Protein AF-A0AAV9JV46-F1 (afdb_monomer_lite)

Foldseek 3Di:
DDDDDDPPDPDPDPPPDPVLDPPPPCPVPDDPVRVLVVLLVSQQEEDALLPDDQDCVCVVCVVCSVVSRVSNQQRYAYEWEFEEQADPVVLGGDAPPVCPRGLFTPDDPVSVVVCVVVVLQVDFHANNWYKYQYHHPVDGFKIKIWHWADDPPLPATQIDIDIGGPNVDDSPVLRVLVVVLRVVVRVDPLVVRDSGHGVVSVRVSSNSSYDHDDPVRDVVVDPPPPPPDPPPPPPPD

Structure (mmCIF, N/CA/C/O backbone):
data_AF-A0AAV9JV46-F1
#
_entry.id   AF-A0AAV9JV46-F1
#
loop_
_atom_site.group_PDB
_atom_site.id
_atom_site.type_symbol
_atom_site.label_atom_id
_atom_site.label_alt_id
_atom_site.label_comp_id
_atom_site.label_asym_id
_atom_site.label_entity_id
_atom_site.label_seq_id
_atom_site.pdbx_PDB_ins_code
_atom_site.Cartn_x
_atom_site.Cartn_y
_atom_site.Cartn_z
_atom_site.occupancy
_atom_site.B_iso_or_equiv
_atom_site.auth_seq_id
_atom_site.auth_comp_id
_atom_site.auth_asym_id
_atom_site.auth_atom_id
_atom_site.pdbx_PDB_model_num
ATOM 1 N N . MET A 1 1 ? 12.845 -48.549 11.035 1.00 43.12 1 MET A N 1
ATOM 2 C CA . MET A 1 1 ? 13.113 -48.039 9.675 1.00 43.12 1 MET A CA 1
ATOM 3 C C . MET A 1 1 ? 11.987 -47.085 9.312 1.00 43.12 1 MET A C 1
ATOM 5 O O . MET A 1 1 ? 10.850 -47.540 9.303 1.00 43.12 1 MET A O 1
ATOM 9 N N . PRO A 1 2 ? 12.252 -45.781 9.140 1.00 39.09 2 PRO A N 1
ATOM 10 C CA . PRO A 1 2 ? 11.235 -44.830 8.695 1.00 39.09 2 PRO A CA 1
ATOM 11 C C . PRO A 1 2 ? 10.931 -45.021 7.195 1.00 39.09 2 PRO A C 1
ATOM 13 O O . PRO A 1 2 ? 11.819 -45.463 6.460 1.00 39.09 2 PRO A O 1
ATOM 16 N N . PRO A 1 3 ? 9.701 -44.730 6.733 1.00 45.47 3 PRO A N 1
ATOM 17 C CA . PRO A 1 3 ? 9.328 -44.907 5.337 1.00 45.47 3 PRO A CA 1
ATOM 18 C C . PRO A 1 3 ? 9.961 -43.821 4.457 1.00 45.47 3 PRO A C 1
ATOM 20 O O . PRO A 1 3 ? 10.020 -42.649 4.832 1.00 45.47 3 PRO A O 1
ATOM 23 N N . LEU A 1 4 ? 10.427 -44.234 3.276 1.00 40.25 4 LEU A N 1
ATOM 24 C CA . LEU A 1 4 ? 10.844 -43.352 2.190 1.00 40.25 4 LEU A CA 1
ATOM 25 C C . LEU A 1 4 ? 9.637 -42.533 1.716 1.00 40.25 4 LEU A C 1
ATOM 27 O O . LEU A 1 4 ? 8.668 -43.093 1.209 1.00 40.25 4 LEU A O 1
ATOM 31 N N . ILE A 1 5 ? 9.706 -41.214 1.892 1.00 48.38 5 ILE A N 1
ATOM 32 C CA . ILE A 1 5 ? 8.771 -40.270 1.279 1.00 48.38 5 ILE A CA 1
ATOM 33 C C . ILE A 1 5 ? 9.219 -40.074 -0.167 1.00 48.38 5 ILE A C 1
ATOM 35 O O . ILE A 1 5 ? 10.289 -39.523 -0.431 1.00 48.38 5 ILE A O 1
ATOM 39 N N . ASP A 1 6 ? 8.388 -40.560 -1.079 1.00 43.88 6 ASP A N 1
ATOM 40 C CA . ASP A 1 6 ? 8.513 -40.383 -2.517 1.00 43.88 6 ASP A CA 1
ATOM 41 C C . ASP A 1 6 ? 8.316 -38.896 -2.869 1.00 43.88 6 ASP A C 1
ATOM 43 O O . ASP A 1 6 ? 7.240 -38.330 -2.674 1.00 43.88 6 ASP A O 1
ATOM 47 N N . ARG A 1 7 ? 9.391 -38.228 -3.308 1.00 49.66 7 ARG A N 1
ATOM 48 C CA . ARG A 1 7 ? 9.402 -36.819 -3.748 1.00 49.66 7 ARG A CA 1
ATOM 49 C C . ARG A 1 7 ? 9.288 -36.737 -5.271 1.00 49.66 7 ARG A C 1
ATOM 51 O O . ARG A 1 7 ? 10.150 -36.156 -5.927 1.00 49.66 7 ARG A O 1
ATOM 58 N N . SER A 1 8 ? 8.257 -37.343 -5.845 1.00 47.62 8 SER A N 1
ATOM 59 C CA . SER A 1 8 ? 8.074 -37.378 -7.298 1.00 47.62 8 SER A CA 1
ATOM 60 C C . SER A 1 8 ? 6.727 -36.800 -7.727 1.00 47.62 8 SER A C 1
ATOM 62 O O . SER A 1 8 ? 5.848 -37.523 -8.171 1.00 47.62 8 SER A O 1
ATOM 64 N N . SER A 1 9 ? 6.589 -35.472 -7.625 1.00 43.97 9 SER A N 1
ATOM 65 C CA . SER A 1 9 ? 5.715 -34.661 -8.497 1.00 43.97 9 SER A CA 1
ATOM 66 C C . SER A 1 9 ? 5.725 -33.190 -8.058 1.00 43.97 9 SER A C 1
ATOM 68 O O . SER A 1 9 ? 4.750 -32.694 -7.496 1.00 43.97 9 SER A O 1
ATOM 70 N N . GLU A 1 10 ? 6.824 -32.470 -8.298 1.00 43.34 10 GLU A N 1
ATOM 71 C CA . GLU A 1 10 ? 6.701 -31.026 -8.528 1.00 43.34 10 GLU A CA 1
ATOM 72 C C . GLU A 1 10 ? 6.131 -30.873 -9.939 1.00 43.34 10 GLU A C 1
ATOM 74 O O . GLU A 1 10 ? 6.846 -31.017 -10.932 1.00 43.34 10 GLU A O 1
ATOM 79 N N . GLU A 1 11 ? 4.814 -30.681 -10.038 1.00 42.44 11 GLU A N 1
ATOM 80 C CA . GLU A 1 11 ? 4.208 -30.259 -11.297 1.00 42.44 11 GLU A CA 1
ATOM 81 C C . GLU A 1 11 ? 4.871 -28.944 -11.733 1.00 42.44 11 GLU A C 1
ATOM 83 O O . GLU A 1 11 ? 4.962 -28.007 -10.930 1.00 42.44 11 GLU A O 1
ATOM 88 N N . PRO A 1 12 ? 5.357 -28.844 -12.982 1.00 41.41 12 PRO A N 1
ATOM 89 C CA . PRO A 1 12 ? 5.898 -27.597 -13.483 1.00 41.41 12 PRO A CA 1
ATOM 90 C C . PRO A 1 12 ? 4.802 -26.536 -13.422 1.00 41.41 12 PRO A C 1
ATOM 92 O O . PRO A 1 12 ? 3.713 -26.714 -13.970 1.00 41.41 12 PRO A O 1
ATOM 95 N N . SER A 1 13 ? 5.113 -25.435 -12.736 1.00 41.38 13 SER A N 1
ATOM 96 C CA . SER A 1 13 ? 4.283 -24.231 -12.693 1.00 41.38 13 SER A CA 1
ATOM 97 C C . SER A 1 13 ? 3.730 -23.943 -14.096 1.00 41.38 13 SER A C 1
ATOM 99 O O . SER A 1 13 ? 4.524 -23.920 -15.045 1.00 41.38 13 SER A O 1
ATOM 101 N N . PRO A 1 14 ? 2.412 -23.732 -14.269 1.00 39.06 14 PRO A N 1
ATOM 102 C CA . PRO A 1 14 ? 1.870 -23.395 -15.576 1.00 39.06 14 PRO A CA 1
ATOM 103 C C . PRO A 1 14 ? 2.585 -22.145 -16.115 1.00 39.06 14 PRO A C 1
ATOM 105 O O . PRO A 1 14 ? 2.892 -21.239 -15.331 1.00 39.06 14 PRO A O 1
ATOM 108 N N . PRO A 1 15 ? 2.873 -22.078 -17.429 1.00 39.94 15 PRO A N 1
ATOM 109 C CA . PRO A 1 15 ? 3.488 -20.897 -18.014 1.00 39.94 15 PRO A CA 1
ATOM 110 C C . PRO A 1 15 ? 2.627 -19.663 -17.705 1.00 39.94 15 PRO A C 1
ATOM 112 O O . PRO A 1 15 ? 1.394 -19.775 -17.676 1.00 39.94 15 PRO A O 1
ATOM 115 N N . PRO A 1 16 ? 3.247 -18.493 -17.463 1.00 43.97 16 PRO A N 1
ATOM 116 C CA . PRO A 1 16 ? 2.512 -17.270 -17.177 1.00 43.97 16 PRO A CA 1
ATOM 117 C C . PRO A 1 16 ? 1.477 -17.030 -18.279 1.00 43.97 16 PRO A C 1
ATOM 119 O O . PRO A 1 16 ? 1.786 -17.059 -19.471 1.00 43.97 16 PRO A O 1
ATOM 122 N N . SER A 1 17 ? 0.222 -16.848 -17.869 1.00 36.78 17 SER A N 1
ATOM 123 C CA . SER A 1 17 ? -0.893 -16.578 -18.771 1.00 36.78 17 SER A CA 1
ATOM 124 C C . SER A 1 17 ? -0.570 -15.365 -19.646 1.00 36.78 17 SER A C 1
ATOM 126 O O . SER A 1 17 ? -0.425 -14.254 -19.149 1.00 36.78 17 SER A O 1
ATOM 128 N N . THR A 1 18 ? -0.529 -15.566 -20.963 1.00 40.25 18 THR A N 1
ATOM 129 C CA . THR A 1 18 ? -0.320 -14.518 -21.976 1.00 40.25 18 THR A CA 1
ATOM 130 C C . THR A 1 18 ? -1.525 -13.585 -22.152 1.00 40.25 18 THR A C 1
ATOM 132 O O . THR A 1 18 ? -1.456 -12.612 -22.905 1.00 40.25 18 THR A O 1
ATOM 135 N N . LYS A 1 19 ? -2.642 -13.840 -21.454 1.00 34.44 19 LYS A N 1
ATOM 136 C CA . LYS A 1 19 ? -3.795 -12.928 -21.413 1.00 34.44 19 LYS A CA 1
ATOM 137 C C . LYS A 1 19 ? -3.440 -11.692 -20.585 1.00 34.44 19 LYS A C 1
ATOM 139 O O . LYS A 1 19 ? -3.496 -11.741 -19.362 1.00 34.44 19 LYS A O 1
ATOM 144 N N . GLY A 1 20 ? -3.085 -10.613 -21.276 1.00 43.03 20 GLY A N 1
ATOM 145 C CA . GLY A 1 20 ? -2.677 -9.335 -20.685 1.00 43.03 20 GLY A CA 1
ATOM 146 C C . GLY A 1 20 ? -1.357 -8.791 -21.231 1.00 43.03 20 GLY A C 1
ATOM 147 O O . GLY A 1 20 ? -0.961 -7.698 -20.850 1.00 43.03 20 GLY A O 1
ATOM 148 N N . LEU A 1 21 ? -0.684 -9.517 -22.135 1.00 49.06 21 LEU A N 1
ATOM 149 C CA . LEU A 1 21 ? 0.453 -8.973 -22.873 1.00 49.06 21 LEU A CA 1
ATOM 150 C C . LEU A 1 21 ? -0.021 -7.762 -23.677 1.00 49.06 21 LEU A C 1
ATOM 152 O O . LEU A 1 21 ? -0.732 -7.922 -24.667 1.00 49.06 21 LEU A O 1
ATOM 156 N N . ILE A 1 22 ? 0.381 -6.566 -23.262 1.00 54.53 22 ILE A N 1
ATOM 157 C CA . ILE A 1 22 ? 0.408 -5.409 -24.148 1.00 54.53 22 ILE A CA 1
ATOM 158 C C . ILE A 1 22 ? 1.802 -5.444 -24.792 1.00 54.53 22 ILE A C 1
ATOM 160 O O . ILE A 1 22 ? 2.756 -4.966 -24.175 1.00 54.53 22 ILE A O 1
ATOM 164 N N . PRO A 1 23 ? 1.993 -6.106 -25.955 1.00 61.62 23 PRO A N 1
ATOM 165 C CA . PRO A 1 23 ? 3.265 -6.030 -26.662 1.00 61.62 23 PRO A CA 1
ATOM 166 C C . PRO A 1 23 ? 3.554 -4.559 -26.939 1.00 61.62 23 PRO A C 1
ATOM 168 O O . PRO A 1 23 ? 2.707 -3.881 -27.513 1.00 61.62 23 PRO A O 1
ATOM 171 N N . ILE A 1 24 ? 4.719 -4.080 -26.508 1.00 67.06 24 ILE A N 1
ATOM 172 C CA . ILE A 1 24 ? 5.133 -2.687 -26.679 1.00 67.06 24 ILE A CA 1
ATOM 173 C C . ILE A 1 24 ? 5.664 -2.554 -28.105 1.00 67.06 24 ILE A C 1
ATOM 175 O O . ILE A 1 24 ? 6.780 -3.007 -28.383 1.00 67.06 24 ILE A O 1
ATOM 179 N N . PRO A 1 25 ? 4.881 -2.027 -29.061 1.00 66.31 25 PRO A N 1
ATOM 180 C CA . PRO A 1 25 ? 5.305 -2.023 -30.446 1.00 66.31 25 PRO A CA 1
ATOM 181 C C . PRO A 1 25 ? 6.509 -1.092 -30.567 1.00 66.31 25 PRO A C 1
ATOM 183 O O . PRO A 1 25 ? 6.417 0.094 -30.277 1.00 66.31 25 PRO A O 1
ATOM 186 N N . HIS A 1 26 ? 7.633 -1.634 -31.032 1.00 75.44 26 HIS A N 1
ATOM 187 C CA . HIS A 1 26 ? 8.812 -0.861 -31.417 1.00 75.44 26 HIS A CA 1
ATOM 188 C C . HIS A 1 26 ?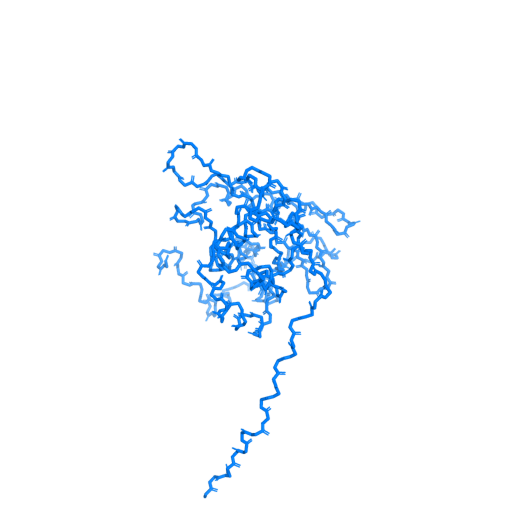 9.525 -0.092 -30.292 1.00 75.44 26 HIS A C 1
ATOM 190 O O . HIS A 1 26 ? 10.106 0.961 -30.559 1.00 75.44 26 HIS A O 1
ATOM 196 N N . LEU A 1 27 ? 9.575 -0.659 -29.083 1.00 83.69 27 LEU A N 1
ATOM 197 C CA . LEU A 1 27 ? 10.323 -0.117 -27.939 1.00 83.69 27 LEU A CA 1
ATOM 198 C C . LEU A 1 27 ? 11.747 0.384 -28.304 1.00 83.69 27 LEU A C 1
ATOM 200 O O . LEU A 1 27 ? 12.072 1.512 -27.939 1.00 83.69 27 LEU A O 1
ATOM 204 N N . PRO A 1 28 ? 12.551 -0.319 -29.141 1.00 86.12 28 PRO A N 1
ATOM 205 C CA . PRO A 1 28 ? 13.878 0.170 -29.543 1.00 86.12 28 PRO A CA 1
ATOM 206 C C . PRO A 1 28 ? 13.894 1.415 -30.443 1.00 86.12 28 PRO A C 1
ATOM 208 O O . PRO A 1 28 ? 14.933 2.046 -30.609 1.00 86.12 28 PRO A O 1
ATOM 211 N N . SER A 1 29 ? 12.769 1.745 -31.078 1.00 89.44 29 SER A N 1
ATOM 212 C CA . SER A 1 29 ? 12.643 2.896 -31.985 1.00 89.44 29 SER A CA 1
ATOM 213 C C . SER A 1 29 ? 12.036 4.133 -31.321 1.00 89.44 29 SER A C 1
ATOM 215 O O . SER A 1 29 ? 12.022 5.206 -31.921 1.00 89.44 29 SER A O 1
ATOM 217 N N . MET A 1 30 ? 11.516 3.980 -30.102 1.00 92.00 30 MET A N 1
ATOM 218 C CA . MET A 1 30 ? 10.864 5.049 -29.355 1.00 92.00 30 MET A CA 1
ATOM 219 C C . MET A 1 30 ? 11.906 5.944 -28.682 1.00 92.00 30 MET A C 1
ATOM 221 O O . MET A 1 30 ? 12.950 5.476 -28.216 1.00 92.00 30 MET A O 1
ATOM 225 N N . SER A 1 31 ? 11.621 7.246 -28.593 1.00 94.25 31 SER A N 1
ATOM 226 C CA . SER A 1 31 ? 12.436 8.132 -27.760 1.00 94.25 31 SER A CA 1
ATOM 227 C C . SER A 1 31 ? 12.288 7.760 -26.277 1.00 94.25 31 SER A C 1
ATOM 229 O O . SER A 1 31 ? 11.362 7.047 -25.894 1.00 94.25 31 SER A O 1
ATOM 231 N N . LEU A 1 32 ? 13.196 8.234 -25.415 1.00 92.00 32 LEU A N 1
ATOM 232 C CA . LEU A 1 32 ? 13.067 8.041 -23.960 1.00 92.00 32 LEU A CA 1
ATOM 233 C C . LEU A 1 32 ? 11.718 8.550 -23.439 1.00 92.00 32 LEU A C 1
ATOM 235 O O . LEU A 1 32 ? 11.054 7.856 -22.684 1.00 92.00 32 LEU A O 1
ATOM 239 N N . LYS A 1 33 ? 11.295 9.725 -23.912 1.00 94.00 33 LYS A N 1
ATOM 240 C CA . LYS A 1 33 ? 10.026 10.332 -23.520 1.00 94.00 33 LYS A CA 1
ATOM 241 C C . LYS A 1 33 ? 8.822 9.502 -23.972 1.00 94.00 33 LYS A C 1
ATOM 243 O O . LYS A 1 33 ? 7.922 9.272 -23.182 1.00 94.00 33 LYS A O 1
ATOM 248 N N . ASP A 1 34 ? 8.817 9.027 -25.219 1.00 93.81 34 ASP A N 1
ATOM 249 C CA . ASP A 1 34 ? 7.687 8.233 -25.719 1.00 93.81 34 ASP A CA 1
ATOM 250 C C . ASP A 1 34 ? 7.552 6.905 -24.957 1.00 93.81 34 ASP A C 1
ATOM 252 O O . ASP A 1 34 ? 6.444 6.398 -24.790 1.00 93.81 34 ASP A O 1
ATOM 256 N N . ARG A 1 35 ? 8.678 6.323 -24.509 1.00 93.25 35 ARG A N 1
ATOM 257 C CA . ARG A 1 35 ? 8.679 5.107 -23.682 1.00 93.25 35 ARG A CA 1
ATOM 258 C C . ARG A 1 35 ? 8.109 5.372 -22.299 1.00 93.25 35 ARG A C 1
ATOM 260 O O . ARG A 1 35 ? 7.265 4.603 -21.862 1.00 93.25 35 ARG A O 1
ATOM 267 N N . ASP A 1 36 ? 8.521 6.465 -21.671 1.00 92.19 36 ASP A N 1
ATOM 268 C CA . ASP A 1 36 ? 8.000 6.921 -20.382 1.00 92.19 36 ASP A CA 1
ATOM 269 C C . ASP A 1 36 ? 6.474 7.115 -20.423 1.00 92.19 36 ASP A C 1
ATOM 271 O O . ASP A 1 36 ? 5.738 6.463 -19.681 1.00 92.19 36 ASP A O 1
ATOM 275 N N . ASP A 1 37 ? 5.983 7.884 -21.405 1.00 91.69 37 ASP A N 1
ATOM 276 C CA . ASP A 1 37 ? 4.548 8.114 -21.638 1.00 91.69 37 ASP A CA 1
ATOM 277 C C . ASP A 1 37 ? 3.787 6.786 -21.859 1.00 91.69 37 ASP A C 1
ATOM 279 O O . ASP A 1 37 ? 2.654 6.591 -21.389 1.00 91.69 37 ASP A O 1
ATOM 283 N N . TYR A 1 38 ? 4.413 5.842 -22.571 1.00 92.12 38 TYR A N 1
ATOM 284 C CA . TYR A 1 38 ? 3.856 4.512 -22.791 1.00 92.12 38 TYR A CA 1
ATOM 285 C C . TYR A 1 38 ? 3.810 3.687 -21.503 1.00 92.12 38 TYR A C 1
ATOM 287 O O . TYR A 1 38 ? 2.767 3.099 -21.213 1.00 92.12 38 TYR A O 1
ATOM 295 N N . TYR A 1 39 ? 4.898 3.625 -20.730 1.00 92.94 39 TYR A N 1
ATOM 296 C CA . TYR A 1 39 ? 4.938 2.875 -19.475 1.00 92.94 39 TYR A CA 1
ATOM 297 C C . TYR A 1 39 ? 3.949 3.433 -18.470 1.00 92.94 39 TYR A C 1
ATOM 299 O O . TYR A 1 39 ? 3.216 2.651 -17.870 1.00 92.94 39 TYR A O 1
ATOM 307 N N . HIS A 1 40 ? 3.862 4.759 -18.353 1.00 90.94 40 HIS A N 1
ATOM 308 C CA . HIS A 1 40 ? 2.855 5.411 -17.533 1.00 90.94 40 HIS A CA 1
ATOM 309 C C . HIS A 1 40 ? 1.463 4.918 -17.933 1.00 90.94 40 HIS A C 1
ATOM 311 O O . HIS A 1 40 ? 0.724 4.385 -17.116 1.00 90.94 40 HIS A O 1
ATOM 317 N N . THR A 1 41 ? 1.121 4.965 -19.220 1.00 90.94 41 THR A N 1
ATOM 318 C CA . THR A 1 41 ? -0.188 4.484 -19.692 1.00 90.94 41 THR A CA 1
ATOM 319 C C . THR A 1 41 ? -0.402 2.980 -19.457 1.00 90.94 41 THR A C 1
ATOM 321 O O . THR A 1 41 ? -1.511 2.560 -19.128 1.00 90.94 41 THR A O 1
ATOM 324 N N . ALA A 1 42 ? 0.633 2.158 -19.639 1.00 90.75 42 ALA A N 1
ATOM 325 C CA . ALA A 1 42 ? 0.547 0.702 -19.538 1.00 90.75 42 ALA A CA 1
ATOM 326 C C . ALA A 1 42 ? 0.499 0.194 -18.088 1.00 90.75 42 ALA A C 1
ATOM 328 O O . ALA A 1 42 ? -0.108 -0.847 -17.830 1.00 90.75 42 ALA A O 1
ATOM 329 N N . PHE A 1 43 ? 1.145 0.903 -17.162 1.00 92.19 43 PHE A N 1
ATOM 330 C CA . PHE A 1 43 ? 1.328 0.483 -15.775 1.00 92.19 43 PHE A CA 1
ATOM 331 C C . PHE A 1 43 ? 0.539 1.311 -14.762 1.00 92.19 43 PHE A C 1
ATOM 333 O O . PHE A 1 43 ? 0.428 0.873 -13.623 1.00 92.19 43 PHE A O 1
ATOM 340 N N . HIS A 1 44 ? -0.115 2.402 -15.164 1.00 90.62 44 HIS A N 1
ATOM 341 C CA . HIS A 1 44 ? -1.003 3.184 -14.300 1.00 90.62 44 HIS A CA 1
ATOM 342 C C . HIS A 1 44 ? 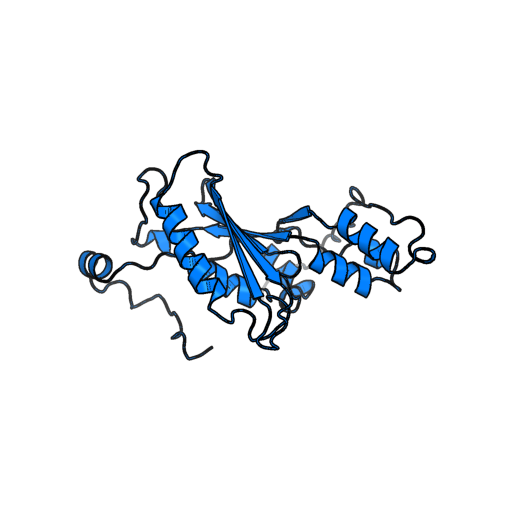-2.327 2.452 -14.004 1.00 90.62 44 HIS A C 1
ATOM 344 O O . HIS A 1 44 ? -3.384 2.721 -14.586 1.00 90.62 44 HIS A O 1
ATOM 350 N N . HIS A 1 45 ? -2.244 1.472 -13.107 1.00 90.00 45 HIS A N 1
ATOM 351 C CA . HIS A 1 45 ? -3.348 0.654 -12.620 1.00 90.00 45 HIS A CA 1
ATOM 352 C C . HIS A 1 45 ? -3.030 0.067 -11.243 1.00 90.00 45 HIS A C 1
ATOM 354 O O . HIS A 1 45 ? -1.873 -0.025 -10.833 1.00 90.00 45 HIS A O 1
ATOM 360 N N . ASP A 1 46 ? -4.075 -0.377 -10.544 1.00 93.50 46 ASP A N 1
ATOM 361 C CA . ASP A 1 46 ? -3.923 -0.962 -9.218 1.00 93.50 46 ASP A CA 1
ATOM 362 C C . ASP A 1 46 ? -3.749 -2.482 -9.294 1.00 93.50 46 ASP A C 1
ATOM 364 O O . ASP A 1 46 ? -4.559 -3.189 -9.912 1.00 93.50 46 ASP A O 1
ATOM 368 N N . ILE A 1 47 ? -2.758 -3.011 -8.578 1.00 93.12 47 ILE A N 1
ATOM 369 C CA . ILE A 1 47 ? -2.493 -4.451 -8.518 1.00 93.12 47 ILE A CA 1
ATOM 370 C C . ILE A 1 47 ? -2.494 -4.922 -7.061 1.00 93.12 47 ILE A C 1
ATOM 372 O O . ILE A 1 47 ? -1.697 -4.440 -6.257 1.00 93.12 47 ILE A O 1
ATOM 376 N N . PRO A 1 48 ? -3.341 -5.903 -6.688 1.00 94.44 48 PRO A N 1
ATOM 377 C CA . PRO A 1 48 ? -3.200 -6.596 -5.412 1.00 94.44 48 PRO A CA 1
ATOM 378 C C . PRO A 1 48 ? -1.815 -7.218 -5.309 1.00 94.44 48 PRO A C 1
ATOM 380 O O . PRO A 1 48 ? -1.418 -7.961 -6.209 1.00 94.44 48 PRO A O 1
ATOM 383 N N . ILE A 1 49 ? -1.094 -6.951 -4.224 1.00 92.81 49 ILE A N 1
ATOM 384 C CA . ILE A 1 49 ? 0.293 -7.402 -4.068 1.00 92.81 49 ILE A CA 1
ATOM 385 C C . ILE A 1 49 ? 0.433 -8.931 -4.178 1.00 92.81 49 ILE A C 1
ATOM 387 O O . ILE A 1 49 ? 1.448 -9.434 -4.650 1.00 92.81 49 ILE A O 1
ATOM 391 N N . GLU A 1 50 ? -0.607 -9.703 -3.847 1.00 90.44 50 GLU A N 1
ATOM 392 C CA . GLU A 1 50 ? -0.606 -11.165 -4.000 1.00 90.44 50 GLU A CA 1
ATOM 393 C C . GLU A 1 50 ? -0.529 -11.614 -5.469 1.00 90.44 50 GLU A C 1
ATOM 395 O O . GLU A 1 50 ? -0.207 -12.768 -5.752 1.00 90.44 50 GLU A O 1
ATOM 400 N N . LYS A 1 51 ? -0.848 -10.713 -6.402 1.00 90.88 51 LYS A N 1
ATOM 401 C CA . LYS A 1 51 ? -0.750 -10.908 -7.852 1.00 90.88 51 LYS A CA 1
ATOM 402 C C . LYS A 1 51 ? 0.503 -10.270 -8.448 1.00 90.88 51 LYS A C 1
ATOM 404 O O . LYS A 1 51 ? 0.646 -10.294 -9.669 1.00 90.88 51 LYS A O 1
ATOM 409 N N . PHE A 1 52 ? 1.390 -9.706 -7.626 1.00 89.69 52 PHE A N 1
ATOM 410 C CA . PHE A 1 52 ? 2.628 -9.120 -8.115 1.00 89.69 52 PHE A CA 1
ATOM 411 C C . PHE A 1 52 ? 3.463 -10.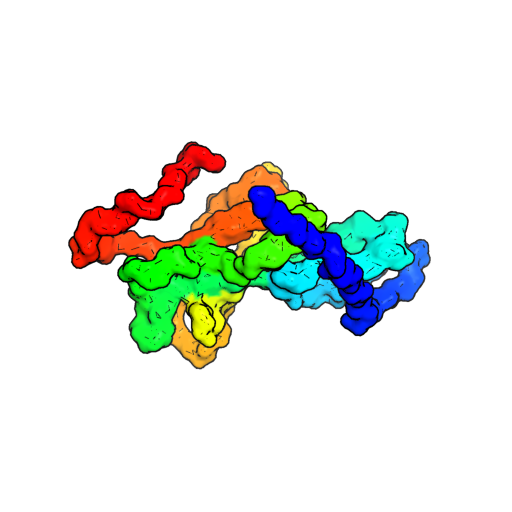169 -8.855 1.00 89.69 52 PHE A C 1
ATOM 413 O O . PHE A 1 52 ? 3.757 -11.268 -8.366 1.00 89.69 52 PHE A O 1
ATOM 420 N N . ALA A 1 53 ? 3.827 -9.803 -10.073 1.00 89.44 53 ALA A N 1
ATOM 421 C CA . ALA A 1 53 ? 4.686 -10.561 -10.951 1.00 89.44 53 ALA A CA 1
ATOM 422 C C . ALA A 1 53 ? 5.543 -9.577 -11.742 1.00 89.44 53 ALA A C 1
ATOM 424 O O . ALA A 1 53 ? 5.091 -8.478 -12.067 1.00 89.44 53 ALA A O 1
ATOM 425 N N . VAL A 1 54 ? 6.762 -10.002 -12.069 1.00 88.00 54 VAL A N 1
ATOM 426 C CA . VAL A 1 54 ? 7.631 -9.266 -12.988 1.00 88.00 54 VAL A CA 1
ATOM 427 C C . VAL A 1 54 ? 6.915 -9.146 -14.339 1.00 88.00 54 VAL A C 1
ATOM 429 O O . VAL A 1 54 ? 6.408 -10.163 -14.834 1.00 88.00 54 VAL A O 1
ATOM 432 N N . PRO A 1 55 ? 6.851 -7.947 -14.950 1.00 90.75 55 PRO A N 1
ATOM 433 C CA . PRO A 1 55 ? 6.206 -7.768 -16.241 1.00 90.75 55 PRO A CA 1
ATOM 434 C C . PRO A 1 55 ? 6.776 -8.722 -17.290 1.00 90.75 55 PRO A C 1
ATOM 436 O O . PRO A 1 55 ? 7.986 -8.815 -17.489 1.00 90.75 55 PRO A O 1
ATOM 439 N N . ALA A 1 56 ? 5.902 -9.407 -18.029 1.00 89.56 56 ALA A N 1
ATOM 440 C CA . ALA A 1 56 ? 6.334 -10.324 -19.086 1.00 89.56 56 ALA A CA 1
ATOM 441 C C . ALA A 1 56 ? 7.138 -9.614 -20.197 1.00 89.56 56 ALA A C 1
ATOM 443 O O . ALA A 1 56 ? 7.951 -10.245 -20.872 1.00 89.56 56 ALA A O 1
ATOM 444 N N . ALA A 1 57 ? 6.953 -8.298 -20.352 1.00 88.88 57 ALA A N 1
ATOM 445 C CA . ALA A 1 57 ? 7.736 -7.462 -21.256 1.00 88.88 57 ALA A CA 1
ATOM 446 C C . ALA A 1 57 ? 9.245 -7.501 -20.950 1.00 88.88 57 ALA A C 1
ATOM 448 O O . ALA A 1 57 ? 10.033 -7.454 -21.888 1.00 88.88 57 ALA A O 1
ATOM 449 N N . CYS A 1 58 ? 9.658 -7.703 -19.693 1.00 90.50 58 CYS A N 1
ATOM 450 C CA . CYS A 1 58 ? 11.071 -7.851 -19.328 1.00 90.50 58 CYS A CA 1
ATOM 451 C C . CYS A 1 58 ? 11.719 -9.086 -19.979 1.00 90.50 58 CYS A C 1
ATOM 453 O O . CYS A 1 58 ? 12.899 -9.064 -20.307 1.00 90.50 58 CYS A O 1
ATOM 455 N N . ALA A 1 59 ? 10.953 -10.162 -20.199 1.00 90.12 59 ALA A N 1
ATOM 456 C CA . ALA A 1 59 ? 11.445 -11.352 -20.897 1.00 90.12 59 ALA A CA 1
ATOM 457 C C . ALA A 1 59 ? 11.459 -11.177 -22.425 1.00 90.12 59 ALA A C 1
ATOM 459 O O . ALA A 1 59 ? 12.271 -11.797 -23.107 1.00 90.12 59 ALA A O 1
ATOM 460 N N . LEU A 1 60 ? 10.554 -10.352 -22.963 1.00 89.69 60 LEU A N 1
ATOM 461 C CA . LEU A 1 60 ? 10.474 -10.048 -24.397 1.00 89.69 60 LEU A CA 1
ATOM 462 C C . LEU A 1 60 ? 11.533 -9.032 -24.842 1.00 89.69 60 LEU A C 1
ATOM 464 O O . LEU A 1 60 ? 11.983 -9.103 -25.983 1.00 89.69 60 LEU A O 1
ATOM 468 N N . TYR A 1 61 ? 11.929 -8.129 -23.943 1.00 91.06 61 TYR A N 1
ATOM 469 C CA . TYR A 1 61 ? 12.894 -7.056 -24.179 1.00 91.06 61 TYR A CA 1
ATOM 470 C C . TYR A 1 61 ? 13.972 -7.038 -23.076 1.00 91.06 61 TYR A C 1
ATOM 472 O O . TYR A 1 61 ? 13.977 -6.128 -22.241 1.00 91.06 61 TYR A O 1
ATOM 480 N N . PRO A 1 62 ? 14.870 -8.044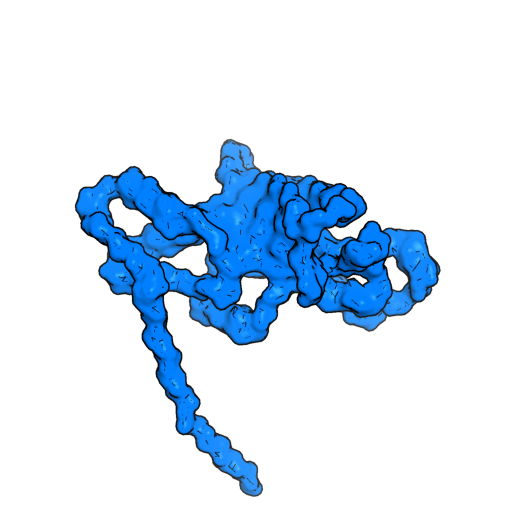 -23.016 1.00 92.25 62 PRO A N 1
ATOM 481 C CA . PRO A 1 62 ? 15.844 -8.180 -21.929 1.00 92.25 62 PRO A CA 1
ATOM 482 C C . PRO A 1 62 ? 16.760 -6.966 -21.756 1.00 92.25 62 PRO A C 1
ATOM 484 O O . PRO A 1 62 ? 17.122 -6.620 -20.635 1.00 92.25 62 PRO A O 1
ATOM 487 N N . GLU A 1 63 ? 17.110 -6.294 -22.851 1.00 93.81 63 GLU A N 1
ATOM 488 C CA . GLU A 1 63 ? 17.952 -5.097 -22.855 1.00 93.81 63 GLU A CA 1
ATOM 489 C C . GLU A 1 63 ? 17.271 -3.860 -22.240 1.00 93.81 63 GLU A C 1
ATOM 491 O O . GLU A 1 63 ? 17.955 -2.904 -21.885 1.00 93.81 63 GLU A O 1
ATOM 496 N N . TYR A 1 64 ? 15.947 -3.904 -22.058 1.00 92.94 64 TYR A N 1
ATOM 497 C CA . TYR A 1 64 ? 15.141 -2.871 -21.400 1.00 92.94 64 TYR A CA 1
ATOM 498 C C . TYR A 1 64 ? 14.514 -3.365 -20.088 1.00 92.94 64 TYR A C 1
ATOM 500 O O . TYR A 1 64 ? 13.688 -2.671 -19.503 1.00 92.94 64 TYR A O 1
ATOM 508 N N . ALA A 1 65 ? 14.867 -4.565 -19.614 1.00 91.38 65 ALA A N 1
ATOM 509 C CA . ALA A 1 65 ? 14.191 -5.199 -18.484 1.00 91.38 65 ALA A CA 1
ATOM 510 C C . ALA A 1 65 ? 14.244 -4.358 -17.200 1.00 91.38 65 ALA A C 1
ATOM 512 O O . ALA A 1 65 ? 13.243 -4.283 -16.494 1.00 91.38 65 ALA A O 1
ATOM 513 N N . GLU A 1 66 ? 15.383 -3.720 -16.919 1.00 90.88 66 GLU A N 1
ATOM 514 C CA . GLU A 1 66 ? 15.556 -2.833 -15.764 1.00 90.88 66 GLU A CA 1
ATOM 515 C C . GLU A 1 66 ? 14.657 -1.597 -15.871 1.00 90.88 66 GLU A C 1
ATOM 517 O O . GLU A 1 66 ? 13.899 -1.316 -14.952 1.00 90.88 66 GLU A O 1
ATOM 522 N N . GLU A 1 67 ? 14.663 -0.924 -17.023 1.00 93.19 67 GLU A N 1
ATOM 523 C CA . GLU A 1 67 ? 13.813 0.241 -17.300 1.00 93.19 67 GLU A CA 1
ATOM 524 C C . GLU A 1 67 ? 12.320 -0.096 -17.162 1.00 93.19 67 GLU A C 1
ATOM 526 O O . GLU A 1 67 ? 11.579 0.620 -16.494 1.00 93.19 67 GLU A O 1
ATOM 531 N N . ILE A 1 68 ? 11.889 -1.224 -17.737 1.00 92.94 68 ILE A N 1
ATOM 532 C CA . ILE A 1 68 ? 10.502 -1.700 -17.663 1.00 92.94 68 ILE A CA 1
ATOM 533 C C . ILE A 1 68 ? 10.114 -2.024 -16.217 1.00 92.94 68 ILE A C 1
ATOM 535 O O . ILE A 1 68 ? 9.018 -1.667 -15.787 1.00 92.94 68 ILE A O 1
ATOM 539 N N . CYS A 1 69 ? 10.984 -2.708 -15.467 1.00 89.94 69 CYS A N 1
ATOM 540 C CA . CYS A 1 69 ? 10.742 -3.014 -14.058 1.00 89.94 69 CYS A CA 1
ATOM 541 C C . CYS A 1 69 ? 10.630 -1.736 -13.225 1.00 89.94 69 CYS A C 1
ATOM 543 O O . CYS A 1 69 ? 9.686 -1.616 -12.450 1.00 89.94 69 CYS A O 1
ATOM 545 N N . SER A 1 70 ? 11.549 -0.787 -13.405 1.00 89.19 70 SER A N 1
ATOM 546 C CA . SER A 1 70 ? 11.530 0.492 -12.693 1.00 89.19 70 SER A CA 1
ATOM 547 C C . SER A 1 70 ? 10.243 1.261 -12.976 1.00 89.19 70 SER A C 1
ATOM 549 O O . SER A 1 70 ? 9.539 1.612 -12.036 1.00 89.19 70 SER A O 1
ATOM 551 N N . ALA A 1 71 ? 9.859 1.409 -14.247 1.00 91.69 71 ALA A N 1
ATOM 552 C CA . ALA A 1 71 ? 8.623 2.097 -14.617 1.00 91.69 71 ALA A CA 1
ATOM 553 C C . ALA A 1 71 ? 7.363 1.361 -14.121 1.00 91.69 71 ALA A C 1
ATOM 555 O O . ALA A 1 71 ? 6.374 1.982 -13.738 1.00 91.69 71 ALA A O 1
ATOM 556 N N . TYR A 1 72 ? 7.382 0.025 -14.088 1.00 91.56 72 TYR A N 1
ATOM 557 C CA . TYR A 1 72 ? 6.289 -0.755 -13.511 1.00 91.56 72 TYR A CA 1
ATOM 558 C C . TYR A 1 72 ? 6.129 -0.487 -12.017 1.00 91.56 72 TYR A C 1
ATOM 560 O O . TYR A 1 72 ? 5.007 -0.287 -11.560 1.00 91.56 72 TYR A O 1
ATOM 568 N N . MET A 1 73 ? 7.230 -0.441 -11.267 1.00 88.94 73 MET A N 1
ATOM 569 C CA . MET A 1 73 ? 7.202 -0.099 -9.844 1.00 88.94 73 MET A CA 1
ATOM 570 C C . MET A 1 73 ? 6.805 1.363 -9.602 1.00 88.94 73 MET A C 1
ATOM 572 O O . MET A 1 73 ? 6.112 1.651 -8.628 1.00 88.94 73 MET A O 1
ATOM 576 N N . GLU A 1 74 ? 7.213 2.261 -10.499 1.00 89.19 74 GLU A N 1
ATOM 577 C CA . GLU A 1 74 ? 6.946 3.699 -10.427 1.00 89.19 74 GLU A CA 1
ATOM 578 C C . GLU A 1 74 ? 5.515 4.088 -10.780 1.00 89.19 74 GLU A C 1
ATOM 580 O O . GLU A 1 74 ? 5.016 5.064 -10.241 1.00 89.19 74 GLU A O 1
ATOM 585 N N . TYR A 1 75 ? 4.832 3.358 -11.659 1.00 91.75 75 TYR A N 1
ATOM 586 C CA . TYR A 1 75 ? 3.486 3.748 -12.100 1.00 91.75 75 TYR A CA 1
ATOM 587 C C . TYR A 1 75 ? 2.375 2.835 -11.591 1.00 91.75 75 TYR A C 1
ATOM 589 O O . TYR A 1 75 ? 1.201 3.181 -11.7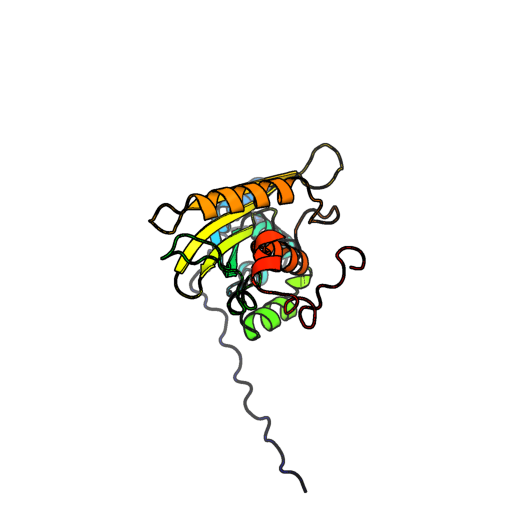13 1.00 91.75 75 TYR A O 1
ATOM 597 N N . THR A 1 76 ? 2.716 1.686 -11.006 1.00 92.88 76 THR A N 1
ATOM 598 C CA . THR A 1 76 ? 1.724 0.770 -10.432 1.00 92.88 76 THR A CA 1
ATOM 599 C C . THR A 1 76 ? 1.437 1.124 -8.982 1.00 92.88 76 THR A C 1
ATOM 601 O O . THR A 1 76 ? 2.347 1.190 -8.156 1.00 92.88 76 THR A O 1
ATOM 604 N N . THR A 1 77 ? 0.154 1.211 -8.635 1.00 94.81 77 THR A N 1
ATOM 605 C CA . THR A 1 77 ? -0.269 1.272 -7.235 1.00 94.81 77 THR A CA 1
ATOM 606 C C . THR A 1 77 ? -0.462 -0.139 -6.683 1.00 94.81 77 THR A C 1
ATOM 608 O O . THR A 1 77 ? -1.344 -0.891 -7.113 1.00 94.81 77 THR A O 1
ATOM 611 N N . PHE A 1 78 ? 0.336 -0.511 -5.684 1.00 94.50 78 PHE A N 1
ATOM 612 C CA . PHE A 1 78 ? 0.227 -1.825 -5.046 1.00 94.50 78 PHE A CA 1
ATOM 613 C C . PHE A 1 78 ? -0.794 -1.811 -3.913 1.00 94.50 78 PHE A C 1
ATOM 615 O O . PHE A 1 78 ? -0.728 -0.977 -3.010 1.00 94.50 78 PHE A O 1
ATOM 622 N N . ILE A 1 79 ? -1.735 -2.757 -3.951 1.00 96.19 79 ILE A N 1
ATOM 623 C CA . ILE A 1 79 ? -2.811 -2.860 -2.965 1.00 96.19 79 ILE A CA 1
ATOM 624 C C . ILE A 1 79 ? -2.463 -3.902 -1.908 1.00 96.19 79 ILE A C 1
ATOM 626 O O . ILE A 1 79 ? -2.244 -5.078 -2.213 1.00 96.19 79 ILE A O 1
ATOM 630 N N . PHE A 1 80 ? -2.531 -3.478 -0.656 1.00 96.50 80 PHE A N 1
ATOM 631 C CA . PHE A 1 80 ? -2.347 -4.273 0.542 1.00 96.50 80 PHE A CA 1
ATOM 632 C C . PHE A 1 80 ? -3.646 -4.303 1.339 1.00 96.50 80 PHE A C 1
ATOM 634 O O . PHE A 1 80 ? -4.316 -3.291 1.495 1.00 96.50 80 PHE A O 1
ATOM 641 N N . LYS A 1 81 ? -4.028 -5.463 1.868 1.00 97.31 81 LYS A N 1
ATOM 642 C CA . LYS A 1 81 ? -5.226 -5.586 2.709 1.00 97.31 81 LYS A CA 1
ATOM 643 C C . LYS A 1 81 ? -4.830 -5.578 4.171 1.00 97.31 81 LYS A C 1
ATOM 645 O O . LYS A 1 81 ? -3.960 -6.356 4.557 1.00 97.31 81 LYS A O 1
ATOM 650 N N . VAL A 1 82 ? -5.520 -4.780 4.978 1.00 97.50 82 VAL A N 1
ATOM 651 C CA . VAL A 1 82 ? -5.293 -4.716 6.427 1.00 97.50 82 VAL A CA 1
ATOM 652 C C . VAL A 1 82 ? -6.617 -4.841 7.156 1.00 97.50 82 VAL A C 1
ATOM 654 O O . VAL A 1 82 ? -7.617 -4.208 6.803 1.00 97.50 82 VAL A O 1
ATOM 657 N N . TRP A 1 83 ? -6.624 -5.686 8.183 1.00 96.56 83 TRP A N 1
ATOM 658 C CA . TRP A 1 83 ? -7.751 -5.764 9.098 1.00 96.56 83 TRP A CA 1
ATOM 659 C C . TRP A 1 83 ? -7.593 -4.758 10.225 1.00 96.56 83 TRP A C 1
ATOM 661 O O . TRP A 1 83 ? -6.550 -4.699 10.869 1.00 96.56 83 TRP A O 1
ATOM 671 N N . ILE A 1 84 ? -8.646 -3.985 10.465 1.00 96.75 84 ILE A N 1
ATOM 672 C CA . ILE A 1 84 ? -8.722 -3.012 11.548 1.00 96.75 84 ILE A CA 1
ATOM 673 C C . ILE A 1 84 ? -9.673 -3.499 12.639 1.00 96.75 84 ILE A C 1
ATOM 675 O O . ILE A 1 84 ? -10.692 -4.142 12.364 1.00 96.75 84 ILE A O 1
ATOM 679 N N . ASN A 1 85 ? -9.379 -3.133 13.884 1.00 96.25 85 ASN A N 1
ATOM 680 C CA . ASN A 1 85 ? -10.173 -3.472 15.060 1.00 96.25 85 ASN A CA 1
ATOM 681 C C . ASN A 1 85 ? -11.429 -2.593 15.212 1.00 96.25 85 ASN A C 1
ATOM 683 O O . ASN A 1 85 ? -11.698 -2.013 16.264 1.00 96.25 85 ASN A O 1
ATOM 687 N N . TYR A 1 86 ? -12.212 -2.483 14.137 1.00 96.38 86 TYR A N 1
ATOM 688 C CA . TYR A 1 86 ? -13.405 -1.647 14.061 1.00 96.38 86 TYR A CA 1
ATOM 689 C C . TYR A 1 86 ? -14.669 -2.481 13.828 1.00 96.38 86 TYR A C 1
ATOM 691 O O . TYR A 1 86 ? -14.807 -3.189 12.830 1.00 96.38 86 TYR A O 1
ATOM 699 N N . ASP A 1 87 ? -15.636 -2.365 14.736 1.00 94.50 87 ASP A N 1
ATOM 700 C CA . ASP A 1 87 ? -16.973 -2.922 14.567 1.00 94.50 87 ASP A CA 1
ATOM 701 C C . ASP A 1 87 ? -17.826 -1.931 13.775 1.00 94.50 87 ASP A C 1
ATOM 703 O O . ASP A 1 87 ? -18.340 -0.942 14.300 1.00 94.50 87 ASP A O 1
ATOM 707 N N . ALA A 1 88 ? -17.997 -2.215 12.488 1.00 93.56 88 ALA A N 1
ATOM 708 C CA . ALA A 1 88 ? -18.772 -1.369 11.593 1.00 93.56 88 ALA A CA 1
ATOM 709 C C . ALA A 1 88 ? -20.301 -1.499 11.777 1.00 93.56 88 ALA A C 1
ATOM 711 O O . ALA A 1 88 ? -21.049 -0.736 11.169 1.00 93.56 88 ALA A O 1
ATOM 712 N N . GLY A 1 89 ? -20.791 -2.461 12.565 1.00 93.19 89 GLY A N 1
ATOM 713 C CA . GLY A 1 89 ? -22.199 -2.529 12.968 1.00 93.19 89 GLY A CA 1
ATOM 714 C C . GLY A 1 89 ? -22.490 -1.588 14.135 1.00 93.19 89 GLY A C 1
ATOM 715 O O . GLY A 1 89 ? -23.480 -0.859 14.113 1.00 93.19 89 GLY A O 1
ATOM 716 N N . ALA A 1 90 ? -21.591 -1.567 15.119 1.00 93.94 90 ALA A N 1
ATOM 717 C CA . ALA A 1 90 ? -21.664 -0.686 16.282 1.00 93.94 90 ALA A CA 1
ATOM 718 C C . ALA A 1 90 ? -20.974 0.679 16.076 1.00 93.94 90 ALA A C 1
ATOM 720 O O . ALA A 1 90 ? -21.016 1.525 16.968 1.00 93.94 90 ALA A O 1
ATOM 721 N N . SER A 1 91 ? -20.338 0.887 14.920 1.00 94.31 91 SER A N 1
ATOM 722 C CA . SER A 1 91 ? -19.559 2.077 14.555 1.00 94.31 91 SER A CA 1
ATOM 723 C C . SER A 1 91 ? -18.517 2.485 15.603 1.00 94.31 91 SER A C 1
ATOM 725 O O . SER A 1 91 ? -18.318 3.674 15.862 1.00 94.31 91 SER A O 1
ATOM 727 N N . LYS A 1 92 ? -17.837 1.504 16.201 1.00 94.50 92 LYS A N 1
ATOM 728 C CA . LYS A 1 92 ? -16.854 1.723 17.270 1.00 94.50 92 LYS A CA 1
ATOM 729 C C . LYS A 1 92 ? -15.662 0.789 17.134 1.00 94.50 92 LYS A C 1
ATOM 731 O O . LYS A 1 92 ? -15.799 -0.328 16.642 1.00 94.50 92 LYS A O 1
ATOM 736 N N . PHE A 1 93 ? -14.516 1.224 17.636 1.00 94.81 93 PHE A N 1
ATOM 737 C CA . PHE A 1 93 ? -13.375 0.338 17.809 1.00 94.81 93 PHE A CA 1
ATOM 738 C C . PHE A 1 93 ? -13.645 -0.660 18.933 1.00 94.81 93 PHE A C 1
ATOM 740 O O . PHE A 1 93 ? -14.318 -0.340 19.918 1.00 94.81 93 PHE A O 1
ATOM 747 N N . PHE A 1 94 ? -13.152 -1.880 18.763 1.00 91.88 94 PHE A N 1
ATOM 748 C CA . PHE A 1 94 ? -13.120 -2.872 19.825 1.00 91.88 94 PHE A CA 1
ATOM 749 C C . PHE A 1 94 ? -11.682 -3.068 20.279 1.00 91.88 94 PHE A C 1
ATOM 751 O O . PHE A 1 94 ? -10.753 -3.071 19.476 1.00 91.88 94 PHE A O 1
ATOM 758 N N . THR A 1 95 ? -11.520 -3.220 21.585 1.00 86.94 95 THR A N 1
ATOM 759 C CA . THR A 1 95 ? -10.209 -3.380 22.203 1.00 86.94 95 THR A CA 1
ATOM 760 C C . THR A 1 95 ? -9.985 -4.780 22.742 1.00 86.94 95 THR A C 1
ATOM 762 O O . THR A 1 95 ? -8.841 -5.122 22.939 1.00 86.94 95 THR A O 1
ATOM 765 N N . ASP A 1 96 ? -11.026 -5.607 22.917 1.00 83.62 96 ASP A N 1
ATOM 766 C CA . ASP A 1 96 ? -10.923 -6.996 23.401 1.00 83.62 96 ASP A CA 1
ATOM 767 C C . ASP A 1 96 ? -10.041 -7.914 22.525 1.00 83.62 96 ASP A C 1
ATOM 769 O O . ASP A 1 96 ? -9.676 -7.557 21.409 1.00 83.62 96 ASP A O 1
ATOM 773 N N . ASN A 1 97 ? -9.765 -9.136 23.008 1.00 81.69 97 ASN A N 1
ATOM 774 C CA . ASN A 1 97 ? -8.889 -10.146 22.383 1.00 81.69 97 ASN A CA 1
ATOM 775 C C . ASN A 1 97 ? -9.101 -10.392 20.876 1.00 81.69 97 ASN A C 1
ATOM 777 O O . ASN A 1 97 ? -8.214 -10.941 20.231 1.00 81.69 97 ASN A O 1
ATOM 781 N N . ARG A 1 98 ? -10.240 -9.999 20.291 1.00 79.75 98 ARG A N 1
ATOM 782 C CA . ARG A 1 98 ? -10.478 -10.088 18.843 1.00 79.75 98 ARG A CA 1
ATOM 783 C C . ARG A 1 98 ? -9.502 -9.244 18.016 1.00 79.75 98 ARG A C 1
ATOM 785 O O . ARG A 1 98 ? -9.387 -9.484 16.819 1.00 79.75 98 ARG A O 1
ATOM 792 N N . PHE A 1 99 ? -8.845 -8.240 18.605 1.00 85.75 99 PHE A N 1
ATOM 793 C CA . PHE A 1 99 ? -7.943 -7.348 17.866 1.00 85.75 99 PHE A CA 1
ATOM 794 C C . PHE A 1 99 ? -6.558 -7.952 17.577 1.00 85.75 99 PHE A C 1
ATOM 796 O O . PHE A 1 99 ? -5.812 -7.353 16.814 1.00 85.75 99 PHE A O 1
ATOM 803 N N . GLN A 1 100 ? -6.237 -9.136 18.124 1.00 84.19 100 GLN A N 1
ATOM 804 C CA . GLN A 1 100 ? -4.935 -9.802 17.942 1.00 84.19 100 GLN A CA 1
ATOM 805 C C . GLN A 1 100 ? -4.591 -10.088 16.472 1.00 84.19 100 GLN A C 1
ATOM 807 O O . GLN A 1 100 ? -3.423 -10.074 16.119 1.00 84.19 100 GLN A O 1
ATOM 812 N N . ASP A 1 101 ? -5.596 -10.294 15.614 1.00 85.06 101 ASP A N 1
ATOM 813 C CA . ASP A 1 101 ? -5.406 -10.539 14.175 1.00 85.06 101 ASP A CA 1
ATOM 814 C C . ASP A 1 101 ? -5.522 -9.254 13.318 1.00 85.06 101 ASP A C 1
ATOM 816 O O . ASP A 1 101 ? -5.683 -9.323 12.092 1.00 85.06 101 ASP A O 1
ATOM 820 N N . CYS A 1 102 ? -5.548 -8.076 13.952 1.00 93.44 102 CYS A N 1
ATOM 821 C CA . CYS A 1 102 ? -5.665 -6.770 13.297 1.00 93.44 102 CYS A CA 1
ATOM 822 C C . CYS A 1 102 ? -4.308 -6.048 13.256 1.00 93.44 102 CYS A C 1
ATOM 824 O O . CYS A 1 102 ? -3.410 -6.348 14.030 1.00 93.44 102 CYS A O 1
ATOM 826 N N . GLY A 1 103 ? -4.164 -5.072 12.356 1.00 91.88 103 GLY A N 1
ATOM 827 C CA . GLY A 1 103 ? -2.903 -4.345 12.157 1.00 91.88 103 GLY A CA 1
ATOM 828 C C . GLY A 1 103 ? -1.875 -5.091 11.305 1.00 91.88 103 GLY A C 1
ATOM 829 O O . GLY A 1 103 ? -0.788 -4.583 11.076 1.00 91.88 103 GLY A O 1
ATOM 830 N N . GLU A 1 104 ? -2.208 -6.276 10.795 1.00 93.25 104 GLU A N 1
ATOM 831 C CA . GLU A 1 104 ? -1.305 -7.064 9.959 1.00 93.25 104 GLU A CA 1
ATOM 832 C C . GLU A 1 104 ? -1.735 -7.072 8.489 1.00 93.25 104 GLU A C 1
ATOM 834 O O . GLU A 1 104 ? -2.930 -7.082 8.155 1.00 93.25 104 GLU A O 1
ATOM 839 N N . LEU A 1 105 ? -0.746 -7.150 7.594 1.00 93.69 105 LEU A N 1
ATOM 840 C CA . LEU A 1 105 ? -0.985 -7.393 6.177 1.00 93.69 105 LEU A CA 1
ATOM 841 C C . LEU A 1 105 ? -1.614 -8.771 5.965 1.00 93.69 105 LEU A C 1
ATOM 843 O O . LEU A 1 105 ? -1.045 -9.812 6.310 1.00 93.69 105 LEU A O 1
ATOM 847 N N . ARG A 1 106 ? -2.767 -8.795 5.296 1.00 93.94 106 ARG A N 1
ATOM 848 C CA . ARG A 1 106 ? -3.490 -10.019 4.939 1.00 93.94 106 ARG A CA 1
ATOM 849 C C . ARG A 1 106 ? -2.890 -10.659 3.693 1.00 93.94 106 ARG A C 1
ATOM 851 O O . ARG A 1 106 ? -3.508 -10.689 2.632 1.00 93.94 106 ARG A O 1
ATOM 858 N N . LEU A 1 107 ? -1.690 -11.206 3.854 1.00 90.50 107 LEU A N 1
ATOM 859 C CA . LEU A 1 107 ? -0.987 -11.983 2.838 1.00 90.50 107 LEU A CA 1
ATOM 860 C C . LEU A 1 107 ? -0.991 -13.459 3.212 1.00 90.50 107 LEU A C 1
ATOM 862 O O . LEU A 1 107 ? -0.690 -13.831 4.345 1.00 90.50 107 LEU A O 1
ATOM 866 N N . TH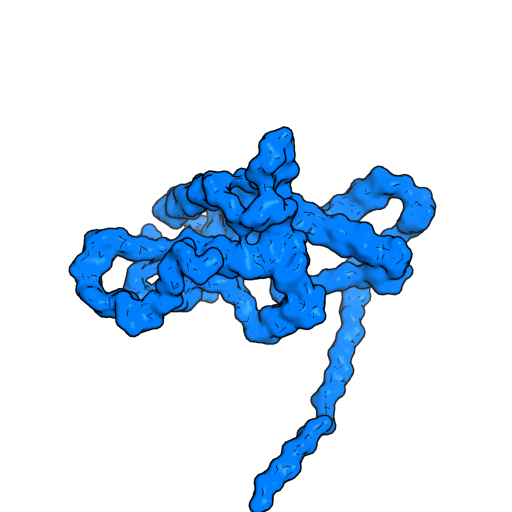R A 1 108 ? -1.300 -14.326 2.248 1.00 89.44 108 THR A N 1
ATOM 867 C CA . THR A 1 108 ? -1.148 -15.766 2.466 1.00 89.44 108 THR A CA 1
ATOM 868 C C . THR A 1 108 ? 0.333 -16.110 2.618 1.00 89.44 108 THR A C 1
ATOM 870 O O . THR A 1 108 ? 1.207 -15.447 2.057 1.00 89.44 108 THR A O 1
ATOM 873 N N . HIS A 1 109 ? 0.633 -17.189 3.340 1.00 88.75 109 HIS A N 1
ATOM 874 C CA . HIS A 1 109 ? 2.011 -17.666 3.479 1.00 88.75 109 HIS A CA 1
ATOM 875 C C . HIS A 1 109 ? 2.674 -17.922 2.112 1.00 88.75 109 HIS A C 1
ATOM 877 O O . HIS A 1 109 ? 3.826 -17.557 1.896 1.00 88.75 109 HIS A O 1
ATOM 883 N N . GLN A 1 110 ? 1.915 -18.470 1.157 1.00 88.75 110 GLN A N 1
ATOM 884 C CA . GLN A 1 110 ? 2.373 -18.681 -0.219 1.00 88.75 110 GLN A CA 1
ATOM 885 C C . GLN A 1 110 ? 2.682 -17.365 -0.942 1.00 88.75 110 GLN A C 1
ATOM 887 O O . GLN A 1 110 ? 3.701 -17.287 -1.622 1.00 88.75 110 GLN A O 1
ATOM 892 N N . ALA A 1 111 ? 1.853 -16.327 -0.770 1.00 88.38 111 ALA A N 1
ATOM 893 C CA . ALA A 1 111 ? 2.120 -15.008 -1.338 1.00 88.38 111 ALA A CA 1
ATOM 894 C C . ALA A 1 111 ? 3.405 -14.408 -0.753 1.00 88.38 111 ALA A C 1
ATOM 896 O O . ALA A 1 111 ? 4.258 -13.963 -1.512 1.00 88.38 111 ALA A O 1
ATOM 897 N N . ARG A 1 112 ? 3.610 -14.484 0.571 1.00 88.75 112 ARG A N 1
ATOM 898 C CA . ARG A 1 112 ? 4.857 -14.015 1.205 1.00 88.75 112 ARG A CA 1
ATOM 899 C C . ARG A 1 112 ? 6.092 -14.766 0.693 1.00 88.75 112 ARG A C 1
ATOM 901 O O . ARG A 1 112 ? 7.099 -14.133 0.389 1.00 88.75 112 ARG A O 1
ATOM 908 N N . ILE A 1 113 ? 6.015 -16.094 0.544 1.00 88.50 113 ILE A N 1
ATOM 909 C CA . ILE A 1 113 ? 7.103 -16.891 -0.054 1.00 88.50 113 ILE A CA 1
ATOM 910 C C . ILE A 1 113 ? 7.370 -16.451 -1.494 1.00 88.50 113 ILE A C 1
ATOM 912 O O . ILE A 1 113 ? 8.526 -16.288 -1.879 1.00 88.50 113 ILE A O 1
ATOM 916 N N . HIS A 1 114 ? 6.318 -16.266 -2.294 1.00 87.19 114 HIS A N 1
ATOM 917 C CA . HIS A 1 114 ? 6.448 -15.842 -3.685 1.00 87.19 114 HIS A CA 1
ATOM 918 C C . HIS A 1 114 ? 7.099 -14.462 -3.797 1.00 87.19 114 HIS A C 1
ATOM 920 O O . HIS A 1 114 ? 8.071 -14.336 -4.535 1.00 87.19 114 HIS A O 1
ATOM 926 N N . LEU A 1 115 ? 6.642 -13.481 -3.010 1.00 87.44 115 LEU A N 1
ATOM 927 C CA . LEU A 1 115 ? 7.229 -12.139 -2.931 1.00 87.44 115 LEU A CA 1
ATOM 928 C C . LEU A 1 115 ? 8.716 -12.200 -2.568 1.00 87.44 115 LEU A C 1
ATOM 930 O O . LEU A 1 115 ? 9.544 -11.618 -3.261 1.00 87.44 115 LEU A O 1
ATOM 934 N N . LYS A 1 116 ? 9.078 -12.993 -1.555 1.00 87.50 116 LYS A N 1
ATOM 935 C CA . LYS A 1 116 ? 10.482 -13.195 -1.179 1.00 87.50 116 LYS A CA 1
ATOM 936 C C . LYS A 1 116 ? 11.304 -13.840 -2.300 1.00 87.50 116 LYS A C 1
ATOM 938 O O . LYS A 1 116 ? 12.435 -13.446 -2.551 1.00 87.50 116 LYS A O 1
ATOM 943 N N . ARG A 1 117 ? 10.743 -14.828 -3.005 1.00 86.88 117 ARG A N 1
ATOM 944 C CA . ARG A 1 117 ? 11.429 -15.517 -4.111 1.00 86.88 117 ARG A CA 1
ATOM 945 C C . ARG A 1 117 ? 11.736 -14.579 -5.278 1.00 86.88 117 ARG A C 1
ATOM 947 O O . ARG A 1 117 ? 12.760 -14.756 -5.927 1.00 86.88 117 ARG A O 1
ATOM 954 N N . ILE A 1 118 ? 10.855 -13.622 -5.555 1.00 82.06 118 ILE A N 1
ATOM 955 C CA . ILE A 1 118 ? 11.051 -12.635 -6.626 1.00 82.06 118 ILE A CA 1
ATOM 956 C C . ILE A 1 118 ? 11.796 -11.377 -6.150 1.00 82.06 118 ILE A C 1
ATOM 958 O O . ILE A 1 118 ? 11.879 -10.414 -6.902 1.00 82.06 118 ILE A O 1
ATOM 962 N N . GLY A 1 119 ? 12.336 -11.385 -4.924 1.00 80.88 119 GLY A N 1
ATOM 963 C CA . GLY A 1 119 ? 13.122 -10.283 -4.360 1.00 80.88 119 GLY A CA 1
ATOM 964 C C . GLY A 1 119 ? 12.299 -9.061 -3.954 1.00 80.88 119 GLY A C 1
ATOM 965 O O . GLY A 1 119 ? 12.858 -7.985 -3.755 1.00 80.88 119 GLY A O 1
ATOM 966 N N . ALA A 1 120 ? 10.977 -9.202 -3.828 1.00 78.75 120 ALA A N 1
ATOM 967 C CA . ALA A 1 120 ? 10.055 -8.103 -3.538 1.00 78.75 120 ALA A CA 1
ATOM 968 C C . ALA A 1 120 ? 10.230 -7.504 -2.127 1.00 78.75 120 ALA A C 1
ATOM 970 O O . ALA A 1 120 ? 9.624 -6.485 -1.810 1.00 78.75 120 ALA A O 1
ATOM 971 N N . ASP A 1 121 ? 11.028 -8.150 -1.277 1.00 74.94 121 ASP A N 1
ATOM 972 C CA . ASP A 1 121 ? 11.487 -7.662 0.024 1.00 74.94 121 ASP A CA 1
ATOM 973 C C . ASP A 1 121 ? 12.567 -6.577 -0.088 1.00 74.94 121 ASP A C 1
ATOM 975 O O . ASP A 1 121 ? 12.726 -5.784 0.834 1.00 74.94 121 ASP A O 1
ATOM 979 N N . THR A 1 122 ? 13.269 -6.518 -1.220 1.00 75.62 122 THR A N 1
ATOM 980 C CA . THR A 1 122 ? 14.290 -5.498 -1.522 1.00 75.62 122 THR A CA 1
ATOM 981 C C . THR A 1 122 ? 13.810 -4.435 -2.507 1.00 75.62 122 THR A C 1
ATOM 983 O O . THR A 1 122 ? 14.500 -3.448 -2.749 1.00 75.62 122 THR A O 1
ATOM 986 N N . VAL A 1 123 ? 12.623 -4.637 -3.079 1.00 77.56 123 VAL A N 1
ATOM 987 C CA . VAL A 1 123 ? 12.018 -3.727 -4.046 1.00 77.56 123 VAL A CA 1
ATOM 988 C C . VAL A 1 123 ? 11.430 -2.516 -3.325 1.00 77.56 123 VAL A C 1
ATOM 990 O O . VAL A 1 123 ? 10.741 -2.658 -2.316 1.00 77.56 123 VAL A O 1
ATOM 993 N N . LEU A 1 124 ? 11.696 -1.336 -3.883 1.00 78.38 124 LEU A N 1
ATOM 994 C CA . LEU A 1 124 ? 11.150 -0.063 -3.435 1.00 78.38 124 LEU A CA 1
ATOM 995 C C . LEU A 1 124 ? 9.761 0.160 -4.057 1.00 78.38 124 LEU A C 1
ATOM 997 O O . LEU A 1 124 ? 9.620 0.298 -5.269 1.00 78.38 124 LEU A O 1
ATOM 1001 N N . TYR A 1 125 ? 8.734 0.172 -3.216 1.00 76.94 125 TYR A N 1
ATOM 1002 C CA . TYR A 1 125 ? 7.359 0.567 -3.514 1.00 76.94 125 TYR A CA 1
ATOM 1003 C C . TYR A 1 125 ? 7.158 2.065 -3.232 1.00 76.94 125 TYR A C 1
ATOM 1005 O O . TYR A 1 125 ? 7.937 2.682 -2.514 1.00 76.94 125 TYR A O 1
ATOM 1013 N N . GLY A 1 126 ? 6.061 2.652 -3.711 1.00 63.50 126 GLY A N 1
ATOM 1014 C CA . GLY A 1 126 ? 5.585 3.953 -3.221 1.00 63.50 126 GLY A CA 1
ATOM 1015 C C . GLY A 1 126 ? 5.864 5.156 -4.116 1.00 63.50 126 GLY A C 1
ATOM 1016 O O . GLY A 1 126 ? 5.183 6.163 -3.943 1.00 63.50 126 GLY A O 1
ATOM 1017 N N . THR A 1 127 ? 6.727 5.040 -5.127 1.00 71.19 127 THR A N 1
ATOM 1018 C CA . THR A 1 127 ? 6.822 6.042 -6.205 1.00 71.19 127 THR A CA 1
ATOM 1019 C C . THR A 1 127 ? 5.532 6.096 -7.040 1.00 71.19 127 THR A C 1
ATOM 1021 O O . THR A 1 127 ? 5.056 7.185 -7.340 1.00 71.19 127 THR A O 1
ATOM 1024 N N . GLY A 1 128 ? 4.893 4.943 -7.285 1.00 70.81 128 GLY A N 1
ATOM 1025 C CA . GLY A 1 128 ? 3.548 4.828 -7.890 1.00 70.81 128 GLY A CA 1
ATOM 1026 C C . GLY A 1 128 ? 2.391 4.727 -6.903 1.00 70.81 128 GLY A C 1
ATOM 1027 O O . GLY A 1 128 ? 1.253 4.445 -7.282 1.00 70.81 128 GLY A O 1
ATOM 1028 N N . GLY A 1 129 ? 2.686 4.919 -5.619 1.00 87.81 129 GLY A N 1
ATOM 1029 C CA . GLY A 1 129 ? 1.722 4.802 -4.540 1.00 87.81 129 GLY A CA 1
ATOM 1030 C C . GLY A 1 129 ? 1.556 3.387 -3.976 1.00 87.81 129 GLY A C 1
ATOM 1031 O O . GLY A 1 129 ? 1.691 2.358 -4.640 1.00 87.81 129 GLY A O 1
ATOM 1032 N N . VAL A 1 130 ? 1.229 3.341 -2.692 1.00 95.00 130 VAL A N 1
ATOM 1033 C CA . VAL A 1 130 ? 0.844 2.147 -1.940 1.00 95.00 130 VAL A CA 1
ATOM 1034 C C . VAL A 1 130 ? -0.565 2.374 -1.428 1.00 95.00 130 VAL A C 1
ATOM 1036 O O . VAL A 1 130 ? -0.817 3.358 -0.737 1.00 95.00 130 VAL A O 1
ATOM 1039 N N . ARG A 1 131 ? -1.489 1.454 -1.709 1.00 97.44 131 ARG A N 1
ATOM 1040 C CA . ARG A 1 131 ? -2.852 1.518 -1.177 1.00 97.44 131 ARG A CA 1
ATOM 1041 C C . ARG A 1 131 ? -3.097 0.434 -0.145 1.00 97.44 131 ARG A C 1
ATOM 1043 O O . ARG A 1 131 ? -2.937 -0.747 -0.425 1.00 97.44 131 ARG A O 1
ATOM 1050 N N . PHE A 1 132 ? -3.606 0.827 1.010 1.00 98.06 132 PHE A N 1
ATOM 1051 C CA . PHE A 1 132 ? -4.155 -0.067 2.010 1.00 98.06 132 PHE A CA 1
ATOM 1052 C C . PHE A 1 132 ? -5.679 -0.116 1.892 1.00 98.06 132 PHE A C 1
ATOM 1054 O O . PHE A 1 132 ? -6.369 0.870 2.149 1.00 98.06 132 PHE A O 1
ATOM 1061 N N . ASP A 1 133 ? -6.215 -1.279 1.539 1.00 98.00 133 ASP A N 1
ATOM 1062 C CA . ASP A 1 133 ? -7.631 -1.596 1.682 1.00 98.00 133 ASP A CA 1
ATOM 1063 C C . ASP A 1 133 ? -7.894 -1.955 3.155 1.00 98.00 133 ASP A C 1
ATOM 1065 O O . ASP A 1 133 ? -7.658 -3.085 3.602 1.00 98.00 133 ASP A O 1
ATOM 1069 N N . ILE A 1 134 ? -8.367 -0.965 3.916 1.00 98.12 134 ILE A N 1
ATOM 1070 C CA . ILE A 1 134 ? -8.658 -1.074 5.346 1.00 98.12 134 ILE A CA 1
ATOM 1071 C C . ILE A 1 134 ? -10.060 -1.639 5.535 1.00 98.12 134 ILE A C 1
ATOM 1073 O O . ILE A 1 134 ? -11.057 -1.081 5.062 1.00 98.12 134 ILE A O 1
ATOM 1077 N N . GLY A 1 135 ? -10.174 -2.736 6.274 1.00 96.44 135 GLY A N 1
ATOM 1078 C CA . GLY A 1 135 ? -11.470 -3.357 6.489 1.00 96.44 135 GLY A CA 1
ATOM 1079 C C . GLY A 1 135 ? -11.520 -4.341 7.637 1.00 96.44 135 GLY A C 1
ATOM 1080 O O . GLY A 1 135 ? -10.667 -4.391 8.509 1.00 96.44 135 GLY A O 1
ATOM 1081 N N . THR A 1 136 ? -12.569 -5.143 7.625 1.00 93.50 136 THR A N 1
ATOM 1082 C CA . THR A 1 136 ? -12.723 -6.297 8.514 1.00 93.50 136 THR A CA 1
ATOM 1083 C C . THR A 1 136 ? -12.562 -7.572 7.696 1.00 93.50 136 THR A C 1
ATOM 1085 O O . THR A 1 136 ? -12.520 -7.526 6.464 1.00 93.50 136 THR A O 1
ATOM 1088 N N . ALA A 1 137 ? -12.592 -8.731 8.354 1.00 88.88 137 ALA A N 1
ATOM 1089 C CA . ALA A 1 137 ? -12.666 -10.020 7.667 1.00 88.88 137 ALA A CA 1
ATOM 1090 C C . ALA A 1 137 ? -13.849 -10.143 6.688 1.00 88.88 137 ALA A C 1
ATOM 1092 O O . ALA A 1 137 ? -13.804 -10.956 5.769 1.00 88.88 137 ALA A O 1
ATOM 1093 N N . PHE A 1 138 ? -14.900 -9.338 6.867 1.00 89.88 138 PHE A N 1
ATOM 1094 C CA . PHE A 1 138 ? -16.142 -9.451 6.106 1.00 89.88 138 PHE A CA 1
ATOM 1095 C C . PHE A 1 138 ? -16.273 -8.435 4.973 1.00 89.88 138 PHE A C 1
ATOM 1097 O O . PHE A 1 138 ? -16.974 -8.705 3.999 1.00 89.88 138 PHE A O 1
ATOM 1104 N N . ARG A 1 139 ? -15.669 -7.247 5.106 1.00 92.06 139 ARG A N 1
ATOM 1105 C CA . ARG A 1 139 ? -15.824 -6.168 4.120 1.00 92.06 139 ARG A CA 1
ATOM 1106 C C . ARG A 1 139 ? -14.736 -5.097 4.213 1.00 92.06 139 ARG A C 1
ATOM 1108 O O . ARG A 1 139 ? -14.283 -4.819 5.330 1.00 92.06 139 ARG A O 1
ATOM 1115 N N . PRO A 1 140 ? -14.396 -4.443 3.085 1.00 95.06 140 PRO A N 1
ATOM 1116 C CA . PRO A 1 140 ? -13.637 -3.200 3.098 1.00 95.06 140 PRO A CA 1
ATOM 1117 C C . PRO A 1 140 ? -14.471 -2.081 3.733 1.00 95.06 140 PRO A C 1
ATOM 1119 O O . PRO A 1 140 ? -15.703 -2.078 3.650 1.00 95.06 140 PRO A O 1
ATOM 1122 N N . LEU A 1 141 ? -13.794 -1.147 4.391 1.00 97.31 141 LEU A N 1
ATOM 1123 C CA . LEU A 1 141 ? -14.413 0.005 5.041 1.00 97.31 141 LEU A CA 1
ATOM 1124 C C . LEU A 1 141 ? -13.855 1.321 4.503 1.00 97.31 141 LEU A C 1
ATOM 1126 O O . LEU A 1 141 ? -14.619 2.246 4.241 1.00 97.31 141 LEU A O 1
ATOM 1130 N N . ALA A 1 142 ? -12.543 1.389 4.311 1.00 98.06 142 ALA A N 1
ATOM 1131 C CA . ALA A 1 142 ? -11.859 2.563 3.802 1.00 98.06 142 ALA A CA 1
ATOM 1132 C C . ALA A 1 142 ? -10.658 2.152 2.946 1.00 98.06 142 ALA A C 1
ATOM 1134 O O . ALA A 1 142 ? -10.214 1.004 2.981 1.00 98.06 142 ALA A O 1
ATOM 1135 N N . GLN A 1 143 ? -10.132 3.105 2.195 1.00 98.12 143 GLN A N 1
ATOM 1136 C CA . GLN A 1 143 ? -8.863 2.988 1.496 1.00 98.12 143 GLN A CA 1
ATOM 1137 C C . GLN A 1 143 ? -7.938 4.098 1.970 1.00 98.12 143 GLN A C 1
ATOM 1139 O O . GLN A 1 143 ? -8.381 5.236 2.127 1.00 98.12 143 GLN A O 1
ATOM 1144 N N . VAL A 1 144 ? -6.676 3.755 2.202 1.00 98.25 144 VAL A N 1
ATOM 1145 C CA . VAL A 1 144 ? -5.614 4.713 2.508 1.00 98.25 144 VAL A CA 1
ATOM 1146 C C . VAL A 1 144 ? -4.536 4.571 1.450 1.00 98.25 144 VAL A C 1
ATOM 1148 O O . VAL A 1 144 ? -3.890 3.531 1.385 1.00 98.25 144 VAL A O 1
ATOM 1151 N N . THR A 1 145 ? -4.351 5.587 0.618 1.00 97.38 145 THR A N 1
ATOM 1152 C CA . THR A 1 145 ? -3.255 5.634 -0.356 1.00 97.38 145 THR A CA 1
ATOM 1153 C C . THR A 1 145 ? -2.128 6.487 0.205 1.00 97.38 145 THR A C 1
ATOM 1155 O O . THR A 1 145 ? -2.389 7.561 0.742 1.00 97.38 145 THR A O 1
ATOM 1158 N N . ILE A 1 146 ? -0.897 6.002 0.089 1.00 95.69 146 ILE A N 1
ATOM 1159 C CA . ILE A 1 146 ? 0.340 6.686 0.453 1.00 95.69 146 ILE A CA 1
ATOM 1160 C C . ILE A 1 146 ? 1.163 6.841 -0.820 1.00 95.69 146 ILE A C 1
ATOM 1162 O O . ILE A 1 146 ? 1.464 5.843 -1.470 1.00 95.69 146 ILE A O 1
ATOM 1166 N N . GLU A 1 147 ? 1.527 8.068 -1.166 1.00 92.94 147 GLU A N 1
ATOM 1167 C CA . GLU A 1 147 ? 2.345 8.394 -2.335 1.00 92.94 147 GLU A CA 1
ATOM 1168 C C . GLU A 1 147 ? 3.625 9.092 -1.882 1.00 92.94 147 GLU A C 1
ATOM 1170 O O . GLU A 1 147 ? 3.589 9.990 -1.039 1.00 92.94 147 GLU A O 1
ATOM 1175 N N . LEU A 1 148 ? 4.761 8.673 -2.436 1.00 91.12 148 LEU A N 1
ATOM 1176 C CA . LEU A 1 148 ? 6.054 9.293 -2.182 1.00 91.12 148 LEU A CA 1
ATOM 1177 C C . LEU A 1 148 ? 6.399 10.228 -3.333 1.00 91.12 148 LEU A C 1
ATOM 1179 O O . LEU A 1 148 ? 6.469 9.817 -4.490 1.00 91.12 148 LEU A O 1
ATOM 1183 N N . ARG A 1 149 ? 6.657 11.493 -3.011 1.00 87.44 149 ARG A N 1
ATOM 1184 C CA . ARG A 1 149 ? 7.142 12.486 -3.966 1.00 87.44 149 ARG A CA 1
ATOM 1185 C C . ARG A 1 149 ? 8.595 12.842 -3.687 1.00 87.44 149 ARG A C 1
ATOM 1187 O O . ARG A 1 149 ? 8.962 13.036 -2.529 1.00 87.44 149 ARG A O 1
ATOM 1194 N N . PRO A 1 150 ? 9.411 13.057 -4.730 1.00 83.38 150 PRO A N 1
ATOM 1195 C CA . PRO A 1 150 ? 10.744 13.613 -4.557 1.00 83.38 150 PRO A CA 1
ATOM 1196 C C . PRO A 1 150 ? 10.685 14.939 -3.787 1.00 83.38 150 PRO A C 1
ATOM 1198 O O . PRO A 1 150 ? 9.976 15.875 -4.181 1.00 83.38 150 PRO A O 1
ATOM 1201 N N . SER A 1 151 ? 11.425 15.029 -2.684 1.00 81.00 151 SER A N 1
ATOM 1202 C CA . SER A 1 151 ? 11.581 16.278 -1.937 1.00 81.00 151 SER A CA 1
ATOM 1203 C C . SER A 1 151 ? 12.736 17.093 -2.502 1.00 81.00 151 SER A C 1
ATOM 1205 O O . SER A 1 151 ? 13.744 16.556 -2.947 1.00 81.00 151 SER A O 1
ATOM 1207 N N . LYS A 1 152 ? 12.608 18.421 -2.461 1.00 76.31 152 LYS A N 1
ATOM 1208 C CA . LYS A 1 152 ? 13.659 19.349 -2.913 1.00 76.31 152 LYS A CA 1
ATOM 1209 C C . LYS A 1 152 ? 14.691 19.676 -1.830 1.00 76.31 152 LYS A C 1
ATOM 1211 O O . LYS A 1 152 ? 15.604 20.447 -2.101 1.00 76.31 152 LYS A O 1
ATOM 1216 N N . LEU A 1 153 ? 14.483 19.201 -0.602 1.00 76.00 153 LEU A N 1
ATOM 1217 C CA . LEU A 1 153 ? 15.202 19.666 0.588 1.00 76.00 153 LEU A CA 1
ATOM 1218 C C . LEU A 1 153 ? 16.252 18.670 1.116 1.00 76.00 153 LEU A C 1
ATOM 1220 O O . LEU A 1 153 ? 16.774 18.902 2.198 1.00 76.00 153 LEU A O 1
ATOM 1224 N N . ASP A 1 154 ? 16.564 17.594 0.386 1.00 65.81 154 ASP A N 1
ATOM 1225 C CA . ASP A 1 154 ? 17.490 16.517 0.801 1.00 65.81 154 ASP A CA 1
ATOM 1226 C C . ASP A 1 154 ? 17.122 15.822 2.139 1.00 65.81 154 ASP A C 1
ATOM 1228 O O . ASP A 1 154 ? 17.959 15.164 2.749 1.00 65.81 154 ASP A O 1
ATOM 1232 N N . VAL A 1 155 ? 15.865 15.932 2.600 1.00 73.56 155 VAL A N 1
ATOM 1233 C CA . VAL A 1 155 ? 15.362 15.329 3.860 1.00 73.56 155 VAL A CA 1
ATOM 1234 C C . VAL A 1 155 ? 14.480 14.094 3.595 1.00 73.56 155 VAL A C 1
ATOM 1236 O O . VAL A 1 155 ? 13.472 13.893 4.259 1.00 73.56 155 VAL A O 1
ATOM 1239 N N . GLY A 1 156 ? 14.815 13.289 2.583 1.00 76.38 156 GLY A N 1
ATOM 1240 C CA . GLY A 1 156 ? 13.990 12.146 2.160 1.00 76.38 156 GLY A CA 1
ATOM 1241 C C . GLY A 1 156 ? 12.747 12.548 1.347 1.00 76.38 156 GLY A C 1
ATOM 1242 O O . GLY A 1 156 ? 12.517 13.740 1.119 1.00 76.38 156 GLY A O 1
ATOM 1243 N N . PRO A 1 157 ? 11.964 11.582 0.833 1.00 86.25 157 PRO A N 1
ATOM 1244 C CA . PRO A 1 157 ? 10.781 11.866 0.024 1.00 86.25 157 PRO A CA 1
ATOM 1245 C C . PRO A 1 157 ? 9.673 12.536 0.849 1.00 86.25 157 PRO A C 1
ATOM 1247 O O . PRO A 1 157 ? 9.456 12.225 2.015 1.00 86.25 157 PRO A O 1
ATOM 1250 N N . ALA A 1 158 ? 8.932 13.451 0.225 1.00 89.81 158 ALA A N 1
ATOM 1251 C CA . ALA A 1 158 ? 7.705 13.982 0.803 1.00 89.81 158 ALA A CA 1
ATOM 1252 C C . ALA A 1 158 ? 6.595 12.930 0.699 1.00 89.81 158 ALA A C 1
ATOM 1254 O O . ALA A 1 158 ? 6.407 12.335 -0.361 1.00 89.81 158 ALA A O 1
ATOM 1255 N N . ILE A 1 159 ? 5.837 12.736 1.774 1.00 92.00 159 ILE A N 1
ATOM 1256 C CA . ILE A 1 159 ? 4.769 11.739 1.833 1.00 92.00 159 ILE A CA 1
ATOM 1257 C C . ILE A 1 159 ? 3.424 12.447 1.686 1.00 92.00 159 ILE A C 1
ATOM 1259 O O . ILE A 1 159 ? 3.100 13.345 2.463 1.00 92.00 159 ILE A O 1
ATOM 1263 N N . ASP A 1 160 ? 2.618 12.022 0.719 1.00 93.31 160 ASP A N 1
ATOM 1264 C CA . ASP A 1 160 ? 1.209 12.393 0.631 1.00 93.31 160 ASP A CA 1
ATOM 1265 C C . ASP A 1 160 ? 0.330 11.205 1.007 1.00 93.31 160 ASP A C 1
ATOM 1267 O O . ASP A 1 160 ? 0.645 10.048 0.728 1.00 93.31 160 ASP A O 1
ATOM 1271 N N . THR A 1 161 ? -0.798 11.493 1.653 1.00 96.00 161 THR A N 1
ATOM 1272 C CA . THR A 1 161 ? -1.746 10.467 2.084 1.00 96.00 161 THR A CA 1
ATOM 1273 C C . THR A 1 161 ? -3.177 10.859 1.744 1.00 96.00 161 THR A C 1
ATOM 1275 O O . THR A 1 161 ? -3.583 12.018 1.884 1.00 96.00 161 THR A O 1
ATOM 1278 N N . PHE A 1 162 ? -3.959 9.872 1.309 1.00 96.50 162 PHE A N 1
ATOM 1279 C CA . PHE A 1 162 ? -5.339 10.042 0.867 1.00 96.50 162 PHE A CA 1
ATOM 1280 C C . PHE A 1 162 ? -6.228 8.999 1.531 1.00 96.50 162 PHE A C 1
ATOM 1282 O O . PHE A 1 162 ? -5.928 7.810 1.487 1.00 96.50 162 PHE A O 1
ATOM 1289 N N . VAL A 1 163 ? -7.347 9.435 2.112 1.00 97.75 163 VAL A N 1
ATOM 1290 C CA . VAL A 1 163 ? -8.331 8.549 2.749 1.00 97.75 163 VAL A CA 1
ATOM 1291 C C . VAL A 1 163 ? -9.635 8.591 1.959 1.00 97.75 163 VAL A C 1
ATOM 1293 O O . VAL A 1 163 ? -10.188 9.667 1.731 1.00 97.75 163 VAL A O 1
ATOM 1296 N N . ALA A 1 164 ? -10.154 7.424 1.581 1.00 97.00 164 ALA A N 1
ATOM 1297 C CA . ALA A 1 164 ? -11.447 7.280 0.917 1.00 97.00 164 ALA A CA 1
ATOM 1298 C C . ALA A 1 164 ? -12.371 6.334 1.699 1.00 97.00 164 ALA A C 1
ATOM 1300 O O . ALA A 1 164 ? -11.971 5.243 2.097 1.00 97.00 164 ALA A O 1
ATOM 1301 N N . ASP A 1 165 ? -13.631 6.732 1.899 1.00 96.00 165 ASP A N 1
ATOM 1302 C CA . ASP A 1 165 ? -14.677 5.861 2.450 1.00 96.00 165 ASP A CA 1
ATOM 1303 C C . ASP A 1 165 ? -15.277 5.007 1.324 1.00 96.00 165 ASP A C 1
ATOM 1305 O O . ASP A 1 165 ? -15.881 5.533 0.388 1.00 96.00 165 ASP A O 1
ATOM 1309 N N . VAL A 1 166 ? -15.122 3.684 1.424 1.00 95.69 166 VAL A N 1
ATOM 1310 C CA . VAL A 1 166 ? -15.626 2.715 0.429 1.00 95.69 166 VAL A CA 1
ATOM 1311 C C . VAL A 1 166 ? -16.713 1.799 0.989 1.00 95.69 166 VAL A C 1
ATOM 1313 O O . VAL A 1 166 ? -17.224 0.921 0.296 1.00 95.69 166 VAL A O 1
ATOM 1316 N N . SER A 1 167 ? -17.095 1.993 2.250 1.00 90.94 167 SER A N 1
ATOM 1317 C CA . SER A 1 167 ? -18.038 1.120 2.955 1.00 90.94 167 SER A CA 1
ATOM 1318 C C . SER A 1 167 ? -19.496 1.280 2.493 1.00 90.94 167 SER A C 1
ATOM 1320 O O . SER A 1 167 ? -20.356 0.455 2.823 1.00 90.94 167 SER A O 1
ATOM 1322 N N . GLY A 1 168 ? -19.805 2.381 1.796 1.00 89.62 168 GLY A N 1
ATOM 1323 C CA . GLY A 1 168 ? -21.169 2.801 1.467 1.00 89.62 168 GLY A CA 1
ATOM 1324 C C . GLY A 1 168 ? -21.998 3.261 2.678 1.00 89.62 168 GLY A C 1
ATOM 1325 O O . GLY A 1 168 ? -23.180 3.572 2.524 1.00 89.62 168 GLY A O 1
ATOM 1326 N N . ARG A 1 169 ? -21.415 3.309 3.887 1.00 90.56 169 ARG A N 1
ATOM 1327 C CA . ARG A 1 169 ? -22.049 3.786 5.126 1.00 90.56 169 ARG A CA 1
ATOM 1328 C C . ARG A 1 169 ? -21.103 4.723 5.866 1.00 90.56 169 ARG A C 1
ATOM 1330 O O . ARG A 1 169 ? -19.950 4.411 6.080 1.00 90.56 169 ARG A O 1
ATOM 1337 N N . ARG A 1 170 ? -21.597 5.854 6.361 1.00 90.75 170 ARG A N 1
ATOM 1338 C CA . ARG A 1 170 ? -20.710 6.809 7.039 1.00 90.75 170 ARG A CA 1
ATOM 1339 C C . ARG A 1 170 ? -20.160 6.239 8.351 1.00 90.75 170 ARG A C 1
ATOM 1341 O O . ARG A 1 170 ? -20.927 5.987 9.281 1.00 90.75 170 ARG A O 1
ATOM 1348 N N . HIS A 1 171 ? -18.835 6.138 8.440 1.00 95.31 171 HIS A N 1
ATOM 1349 C CA . HIS A 1 171 ? -18.099 5.747 9.645 1.00 95.31 171 HIS A CA 1
ATOM 1350 C C . HIS A 1 171 ? -17.179 6.886 10.125 1.00 95.31 171 HIS A C 1
ATOM 1352 O O . HIS A 1 171 ? -15.958 6.765 10.051 1.00 95.31 171 HIS A O 1
ATOM 1358 N N . PRO A 1 172 ? -17.726 8.009 10.633 1.00 95.44 172 PRO A N 1
ATOM 1359 C CA . PRO A 1 172 ? -16.932 9.207 10.923 1.00 95.44 172 PRO A CA 1
ATOM 1360 C C . PRO A 1 172 ? -15.816 8.961 11.945 1.00 95.44 172 PRO A C 1
ATOM 1362 O O . PRO A 1 172 ? -14.725 9.491 11.789 1.00 95.44 172 PRO A O 1
ATOM 1365 N N . GLY A 1 173 ? -16.051 8.114 12.955 1.00 95.50 173 GLY A N 1
ATOM 1366 C CA . GLY A 1 173 ? -15.017 7.761 13.934 1.00 95.50 173 GLY A CA 1
ATOM 1367 C C . GLY A 1 173 ? -13.830 7.012 13.319 1.00 95.50 173 GLY A C 1
ATOM 1368 O O . GLY A 1 173 ? -12.693 7.273 13.694 1.00 95.50 173 GLY A O 1
ATOM 1369 N N . LEU A 1 174 ? -14.084 6.130 12.346 1.00 96.81 174 LEU A N 1
ATOM 1370 C CA . LEU A 1 174 ? -13.031 5.433 11.604 1.00 96.81 174 LEU A CA 1
ATOM 1371 C C . LEU A 1 174 ? -12.272 6.402 10.695 1.00 96.81 174 LEU A C 1
ATOM 1373 O O . LEU A 1 174 ? -11.050 6.437 10.736 1.00 96.81 174 LEU A O 1
ATOM 1377 N N . ILE A 1 175 ? -12.987 7.202 9.902 1.00 97.81 175 ILE A N 1
ATOM 1378 C CA . ILE A 1 175 ? -12.367 8.126 8.943 1.00 97.81 175 ILE A CA 1
ATOM 1379 C C . ILE A 1 175 ? -11.519 9.182 9.661 1.00 97.81 175 ILE A C 1
ATOM 1381 O O . ILE A 1 175 ? -10.388 9.429 9.255 1.00 97.81 175 ILE A O 1
ATOM 1385 N N . ASN A 1 176 ? -12.008 9.739 10.774 1.00 97.56 176 ASN A N 1
ATOM 1386 C CA . ASN A 1 176 ? -11.228 10.674 11.586 1.00 97.56 176 ASN A CA 1
ATOM 1387 C C . ASN A 1 176 ? -9.958 10.022 12.143 1.00 97.56 176 ASN A C 1
ATOM 1389 O O . ASN A 1 176 ? -8.895 10.629 12.083 1.00 97.56 176 ASN A O 1
ATOM 1393 N N . TYR A 1 177 ? -10.056 8.785 12.641 1.00 97.38 177 TYR A N 1
ATOM 1394 C CA . TYR A 1 177 ? -8.890 8.037 13.111 1.00 97.38 177 TYR A CA 1
ATOM 1395 C C . TYR A 1 177 ? -7.865 7.819 11.987 1.00 97.38 177 TYR A C 1
ATOM 1397 O O . TYR A 1 177 ? -6.685 8.095 12.182 1.00 97.38 177 TYR A O 1
ATOM 1405 N N . LEU A 1 178 ? -8.308 7.410 10.793 1.00 98.00 178 LEU A N 1
ATOM 1406 C CA . LEU A 1 178 ? -7.416 7.223 9.644 1.00 98.00 178 LEU A CA 1
ATOM 1407 C C . LEU A 1 178 ? -6.740 8.529 9.218 1.00 98.00 178 LEU A C 1
ATOM 1409 O O . LEU A 1 178 ? -5.552 8.504 8.915 1.00 98.00 178 LEU A O 1
ATOM 1413 N N . HIS A 1 179 ? -7.446 9.663 9.248 1.00 97.88 179 HIS A N 1
ATOM 1414 C CA . HIS A 1 179 ? -6.827 10.970 9.013 1.00 97.88 179 HIS A CA 1
ATOM 1415 C C . HIS A 1 179 ? -5.759 11.298 10.059 1.00 97.88 179 HIS A C 1
ATOM 1417 O O . HIS A 1 179 ? -4.678 11.732 9.684 1.00 97.88 179 HIS A O 1
ATOM 1423 N N . THR A 1 180 ? -6.012 11.049 11.348 1.00 97.06 180 THR A N 1
ATOM 1424 C CA . THR A 1 180 ? -4.994 11.241 12.394 1.00 97.06 180 THR A CA 1
ATOM 1425 C C . THR A 1 180 ? -3.751 10.391 12.134 1.00 97.06 180 THR A C 1
ATOM 1427 O O . THR A 1 180 ? -2.643 10.913 12.186 1.00 97.06 180 THR A O 1
ATOM 1430 N N . ILE A 1 181 ? -3.921 9.109 11.801 1.00 96.75 181 ILE A N 1
ATOM 1431 C CA . ILE A 1 181 ? -2.796 8.225 11.463 1.00 96.75 181 ILE A CA 1
ATOM 1432 C C . ILE A 1 181 ? -2.057 8.713 10.212 1.00 96.75 181 ILE A C 1
ATOM 1434 O O . ILE A 1 181 ? -0.832 8.690 10.177 1.00 96.75 181 ILE A O 1
ATOM 1438 N N . CYS A 1 182 ? -2.785 9.197 9.209 1.00 96.88 182 CYS A N 1
ATOM 1439 C CA . CYS A 1 182 ? -2.217 9.755 7.987 1.00 96.88 182 CYS A CA 1
ATOM 1440 C C . CYS A 1 182 ? -1.351 10.996 8.234 1.00 96.88 182 CYS A C 1
ATOM 1442 O O . CYS A 1 182 ? -0.335 11.137 7.563 1.00 96.88 182 CYS A O 1
ATOM 1444 N N . GLU A 1 183 ? -1.718 11.869 9.175 1.00 96.00 183 GLU A N 1
ATOM 1445 C CA . GLU A 1 183 ? -0.870 13.006 9.562 1.00 96.00 183 GLU A CA 1
ATOM 1446 C C . GLU A 1 183 ? 0.394 12.534 10.291 1.00 96.00 183 GLU A C 1
ATOM 1448 O O . GLU A 1 183 ? 1.485 12.971 9.954 1.00 96.00 183 GLU A O 1
ATOM 1453 N N . VAL A 1 184 ? 0.277 11.553 11.194 1.00 94.75 184 VAL A N 1
ATOM 1454 C CA . VAL A 1 184 ? 1.451 10.956 11.857 1.00 94.75 184 VAL A CA 1
ATOM 1455 C C . VAL A 1 184 ? 2.401 10.310 10.844 1.00 94.75 184 VAL A C 1
ATOM 1457 O O . VAL A 1 184 ? 3.608 10.425 10.984 1.00 94.75 184 VAL A O 1
ATOM 1460 N N . ILE A 1 185 ? 1.873 9.630 9.823 1.00 93.75 185 ILE A N 1
ATOM 1461 C CA . ILE A 1 185 ? 2.679 9.012 8.760 1.00 93.75 185 ILE A CA 1
ATOM 1462 C C . ILE A 1 185 ? 3.433 10.064 7.936 1.00 93.75 185 ILE A C 1
ATOM 1464 O O . ILE A 1 185 ? 4.552 9.796 7.522 1.00 93.75 185 ILE A O 1
ATOM 1468 N N . LYS A 1 186 ? 2.838 11.237 7.687 1.00 92.31 186 LYS A N 1
ATOM 1469 C CA . LYS A 1 186 ? 3.495 12.321 6.936 1.00 92.31 186 LYS A CA 1
ATOM 1470 C C . LYS A 1 186 ? 4.683 12.922 7.677 1.00 92.31 186 LYS A C 1
ATOM 1472 O O . LYS A 1 186 ? 5.636 13.351 7.034 1.00 92.31 186 LYS A O 1
ATOM 1477 N N . ASP A 1 187 ? 4.591 12.974 9.002 1.00 88.81 187 ASP A N 1
ATOM 1478 C CA . ASP A 1 187 ? 5.609 13.569 9.867 1.00 88.81 187 ASP A CA 1
ATOM 1479 C C . ASP A 1 187 ? 6.738 12.585 10.229 1.00 88.81 187 ASP A C 1
ATOM 1481 O O . ASP A 1 187 ? 7.732 12.990 10.833 1.00 88.81 187 ASP A O 1
ATOM 1485 N N . ASP A 1 188 ? 6.591 11.304 9.884 1.00 87.00 188 ASP A N 1
ATOM 1486 C CA . ASP A 1 188 ? 7.520 10.237 10.248 1.00 87.00 188 ASP A CA 1
ATOM 1487 C C . ASP A 1 188 ? 8.373 9.793 9.051 1.00 87.00 188 ASP A C 1
ATOM 1489 O O . ASP A 1 188 ? 7.859 9.592 7.949 1.00 87.00 188 ASP A O 1
ATOM 1493 N N . ASP A 1 189 ? 9.676 9.591 9.265 1.00 82.44 189 ASP A N 1
ATOM 1494 C CA . ASP A 1 189 ? 10.599 9.110 8.227 1.00 82.44 189 ASP A CA 1
ATOM 1495 C C . ASP A 1 189 ? 10.504 7.585 8.098 1.00 82.44 189 ASP A C 1
ATOM 1497 O O . ASP A 1 189 ? 11.393 6.825 8.473 1.00 82.44 189 ASP A O 1
ATOM 1501 N N . ILE A 1 190 ? 9.373 7.122 7.571 1.00 85.19 190 ILE A N 1
ATOM 1502 C CA . ILE A 1 190 ? 9.090 5.693 7.389 1.00 85.19 190 ILE A CA 1
ATOM 1503 C C . ILE A 1 190 ? 9.973 5.023 6.328 1.00 85.19 190 ILE A C 1
ATOM 1505 O O . ILE A 1 190 ? 9.997 3.793 6.261 1.00 85.19 190 ILE A O 1
ATOM 1509 N N . THR A 1 191 ? 10.633 5.802 5.463 1.00 85.00 191 THR A N 1
ATOM 1510 C CA . THR A 1 191 ? 11.489 5.261 4.399 1.00 85.00 191 THR A CA 1
ATOM 1511 C C . THR A 1 191 ? 12.937 5.102 4.861 1.00 85.00 191 THR A C 1
ATOM 1513 O O . THR A 1 191 ? 13.722 4.438 4.178 1.00 85.00 191 THR A O 1
ATOM 1516 N N . ASP A 1 192 ? 13.298 5.648 6.027 1.00 85.38 192 ASP A N 1
ATOM 1517 C CA . ASP A 1 192 ? 14.674 5.786 6.511 1.00 85.38 192 ASP A CA 1
ATOM 1518 C C . ASP A 1 192 ? 15.562 6.489 5.459 1.00 85.38 192 ASP A C 1
ATOM 1520 O O . ASP A 1 192 ? 16.660 6.029 5.125 1.00 85.38 192 ASP A O 1
ATOM 1524 N N . GLY A 1 193 ? 15.030 7.550 4.839 1.00 82.88 193 GLY A N 1
ATOM 1525 C CA . GLY A 1 193 ? 15.696 8.305 3.773 1.00 82.88 193 GLY A CA 1
ATOM 1526 C C . GLY A 1 193 ? 15.778 7.611 2.405 1.00 82.88 193 GLY A C 1
ATOM 1527 O O . GLY A 1 193 ? 16.431 8.136 1.502 1.00 82.88 193 GLY A O 1
ATOM 1528 N N . LYS A 1 194 ? 15.138 6.448 2.216 1.00 86.19 194 LYS A N 1
ATOM 1529 C CA . LYS A 1 194 ? 15.050 5.769 0.909 1.00 86.19 194 LYS A CA 1
ATOM 1530 C C . LYS A 1 194 ? 14.010 6.446 0.009 1.00 86.19 194 LYS A C 1
ATOM 1532 O O . LYS A 1 194 ? 13.022 6.993 0.495 1.00 86.19 194 LYS A O 1
ATOM 1537 N N . ASP A 1 195 ? 14.174 6.310 -1.307 1.00 83.75 195 ASP A N 1
ATOM 1538 C CA . ASP A 1 195 ? 13.229 6.823 -2.319 1.00 83.75 195 ASP A CA 1
ATOM 1539 C C . ASP A 1 195 ? 11.931 5.997 -2.432 1.00 83.75 195 ASP A C 1
ATOM 1541 O O . ASP A 1 195 ? 11.052 6.298 -3.238 1.00 83.75 195 ASP A O 1
ATOM 1545 N N . GLY A 1 196 ? 11.802 4.941 -1.628 1.00 88.44 196 GLY A N 1
ATOM 1546 C CA . GLY A 1 196 ? 10.644 4.063 -1.606 1.00 88.44 196 GLY A CA 1
ATOM 1547 C C . GLY A 1 196 ? 10.525 3.271 -0.311 1.00 88.44 196 GLY A C 1
ATOM 1548 O O . GLY A 1 196 ? 11.395 3.321 0.555 1.00 88.44 196 GLY A O 1
ATOM 1549 N N . LEU A 1 197 ? 9.438 2.517 -0.207 1.00 90.94 197 LEU A N 1
ATOM 1550 C CA . LEU A 1 197 ? 9.118 1.618 0.895 1.00 90.94 197 LEU A CA 1
ATOM 1551 C C . LEU A 1 197 ? 9.520 0.199 0.517 1.00 90.94 197 LEU A C 1
ATOM 1553 O O . LEU A 1 197 ? 9.166 -0.257 -0.560 1.00 90.94 197 LEU A O 1
ATOM 1557 N N . VAL A 1 198 ? 10.186 -0.540 1.391 1.00 91.06 198 VAL A N 1
ATOM 1558 C CA . VAL A 1 198 ? 10.311 -1.999 1.248 1.00 91.06 198 VAL A CA 1
ATOM 1559 C C . VAL A 1 198 ? 9.148 -2.708 1.940 1.00 91.06 198 VAL A C 1
ATOM 1561 O O . VAL A 1 198 ? 8.423 -2.110 2.732 1.00 91.06 198 VAL A O 1
ATOM 1564 N N . LEU A 1 199 ? 8.962 -4.011 1.697 1.00 90.31 199 LEU A N 1
ATOM 1565 C CA . LEU A 1 199 ? 7.850 -4.770 2.296 1.00 90.31 199 LEU A CA 1
ATOM 1566 C C . LEU A 1 199 ? 7.819 -4.685 3.836 1.00 90.31 199 LEU A C 1
ATOM 1568 O O . LEU A 1 199 ? 6.739 -4.651 4.419 1.00 90.31 199 LEU A O 1
ATOM 1572 N N . ALA A 1 200 ? 8.984 -4.608 4.486 1.00 90.62 200 ALA A N 1
ATOM 1573 C CA . ALA A 1 200 ? 9.073 -4.416 5.933 1.00 90.62 200 ALA A CA 1
ATOM 1574 C C . ALA A 1 200 ? 8.483 -3.066 6.382 1.00 90.62 200 ALA A C 1
ATOM 1576 O O . ALA A 1 200 ? 7.802 -3.005 7.403 1.00 90.62 200 ALA A O 1
ATOM 1577 N N . ASP A 1 201 ? 8.676 -2.000 5.605 1.00 93.19 201 ASP A N 1
ATOM 1578 C CA . ASP A 1 201 ? 8.107 -0.673 5.873 1.00 93.19 201 ASP A CA 1
ATOM 1579 C C . ASP A 1 201 ? 6.581 -0.721 5.741 1.00 93.19 201 ASP A C 1
ATOM 1581 O O . ASP A 1 201 ? 5.858 -0.151 6.554 1.00 93.19 201 ASP A O 1
ATOM 1585 N N . ILE A 1 202 ? 6.076 -1.487 4.768 1.00 94.56 202 ILE A N 1
ATOM 1586 C CA . ILE A 1 202 ? 4.640 -1.728 4.582 1.00 94.56 202 ILE A CA 1
ATOM 1587 C C . ILE A 1 202 ? 4.045 -2.520 5.756 1.00 94.56 202 ILE A C 1
ATOM 1589 O O . ILE A 1 202 ? 2.958 -2.182 6.227 1.00 94.56 202 ILE A O 1
ATOM 1593 N N . ASP A 1 203 ? 4.744 -3.550 6.250 1.00 93.50 203 ASP A N 1
ATOM 1594 C CA . ASP A 1 203 ? 4.345 -4.287 7.457 1.00 93.50 203 ASP A CA 1
ATOM 1595 C C . ASP A 1 203 ? 4.318 -3.335 8.683 1.00 93.50 203 ASP A C 1
ATOM 1597 O O . ASP A 1 203 ? 3.343 -3.342 9.438 1.00 93.50 203 ASP A O 1
ATOM 1601 N N . ARG A 1 204 ? 5.313 -2.441 8.837 1.00 93.69 204 ARG A N 1
ATOM 1602 C CA . ARG A 1 204 ? 5.341 -1.401 9.893 1.00 93.69 204 ARG A CA 1
ATOM 1603 C C . ARG A 1 204 ? 4.180 -0.407 9.774 1.00 93.69 204 ARG A C 1
ATOM 1605 O O . ARG A 1 204 ? 3.563 -0.051 10.777 1.00 93.69 204 ARG A O 1
ATOM 1612 N N . LEU A 1 205 ? 3.858 0.039 8.560 1.00 95.44 205 LEU A N 1
ATOM 1613 C CA . LEU A 1 205 ? 2.727 0.932 8.294 1.00 95.44 205 LEU A CA 1
ATOM 1614 C C . LEU A 1 205 ? 1.386 0.272 8.614 1.00 95.44 205 LEU A C 1
ATOM 1616 O O . LEU A 1 205 ? 0.513 0.918 9.193 1.00 95.44 205 LEU A O 1
ATOM 1620 N N . ALA A 1 206 ? 1.228 -1.011 8.277 1.00 96.31 206 ALA A N 1
ATOM 1621 C CA . ALA A 1 206 ? 0.001 -1.757 8.537 1.00 96.31 206 ALA A CA 1
ATOM 1622 C C . ALA A 1 206 ? -0.374 -1.746 10.029 1.00 96.31 206 ALA A C 1
ATOM 1624 O O . ALA A 1 206 ? -1.546 -1.545 10.369 1.00 96.31 206 ALA A O 1
ATOM 1625 N N . LEU A 1 207 ? 0.629 -1.868 10.906 1.00 94.75 207 LEU A N 1
ATOM 1626 C CA . LEU A 1 207 ? 0.449 -1.847 12.359 1.00 94.75 207 LEU A CA 1
ATOM 1627 C C . LEU A 1 207 ? -0.138 -0.524 12.856 1.00 94.75 207 LEU A C 1
ATOM 1629 O O . LEU A 1 207 ? -0.895 -0.520 13.824 1.00 94.75 207 LEU A O 1
ATOM 1633 N N . ARG A 1 208 ? 0.126 0.598 12.174 1.00 95.38 208 ARG A N 1
ATOM 1634 C CA . ARG A 1 208 ? -0.404 1.914 12.574 1.00 95.38 208 ARG A CA 1
ATOM 1635 C C . ARG A 1 208 ? -1.911 2.039 12.410 1.00 95.38 208 ARG A C 1
ATOM 1637 O O . ARG A 1 208 ? -2.512 2.915 13.023 1.00 95.38 208 ARG A O 1
ATOM 1644 N N . PHE A 1 209 ? -2.528 1.179 11.602 1.00 96.12 209 PHE A N 1
ATOM 1645 C CA . PHE A 1 209 ? -3.983 1.143 11.467 1.00 96.12 209 PHE A CA 1
ATOM 1646 C C . PHE A 1 209 ? -4.666 0.395 12.617 1.00 96.12 209 PHE A C 1
ATOM 1648 O O . PHE A 1 209 ? -5.893 0.429 12.712 1.00 96.12 209 PHE A O 1
ATOM 1655 N N . LEU A 1 210 ? -3.912 -0.275 13.493 1.00 94.94 210 LEU A N 1
ATOM 1656 C CA . LEU A 1 210 ? -4.441 -0.856 14.721 1.00 94.94 210 LEU A CA 1
ATOM 1657 C C . LEU A 1 210 ? -4.662 0.244 15.763 1.00 94.94 210 LEU A C 1
ATOM 1659 O O . LEU A 1 210 ? -3.712 0.868 16.240 1.00 94.94 210 LEU A O 1
ATOM 1663 N N . ARG A 1 211 ? -5.917 0.470 16.173 1.00 94.06 211 ARG A N 1
ATOM 1664 C CA . ARG A 1 211 ? -6.191 1.410 17.264 1.00 94.06 211 ARG A CA 1
ATOM 1665 C C . ARG A 1 211 ? -5.878 0.737 18.592 1.00 94.06 211 ARG A C 1
ATOM 1667 O O . ARG A 1 211 ? -6.648 -0.115 19.042 1.00 94.06 211 ARG A O 1
ATOM 1674 N N . MET A 1 212 ? -4.809 1.184 19.237 1.00 89.25 212 MET A N 1
ATOM 1675 C CA . MET A 1 212 ? -4.508 0.791 20.609 1.00 89.25 212 MET A CA 1
ATOM 1676 C C . MET A 1 212 ? -5.554 1.356 21.587 1.00 89.25 212 MET A C 1
ATOM 1678 O O . MET A 1 212 ? -6.097 2.441 21.338 1.00 89.25 212 MET A O 1
ATOM 1682 N N . PRO A 1 213 ? -5.881 0.627 22.670 1.00 85.19 213 PRO A N 1
ATOM 1683 C CA . PRO A 1 213 ? -6.754 1.138 23.721 1.00 85.19 213 PRO A CA 1
ATOM 1684 C C . PRO A 1 213 ? -6.151 2.397 24.354 1.00 85.19 213 PRO A C 1
ATOM 1686 O O . PRO A 1 213 ? -4.937 2.486 24.516 1.00 85.19 213 PRO A O 1
ATOM 1689 N N . ASP A 1 214 ? -6.985 3.363 24.731 1.00 85.81 214 ASP A N 1
ATOM 1690 C CA . ASP A 1 214 ? -6.526 4.457 25.594 1.00 85.81 214 ASP A CA 1
ATOM 1691 C C . ASP A 1 214 ? -6.402 4.006 27.065 1.00 85.81 214 ASP A C 1
ATOM 1693 O O . ASP A 1 214 ? -6.931 2.964 27.455 1.00 85.81 214 ASP A O 1
ATOM 1697 N N . GLU A 1 215 ? -5.740 4.803 27.916 1.00 80.69 215 GLU A N 1
ATOM 1698 C CA . GLU A 1 215 ? -5.536 4.464 29.337 1.00 80.69 215 GLU A CA 1
ATOM 1699 C C . GLU A 1 215 ? -6.839 4.129 30.086 1.00 80.69 215 GLU A C 1
ATOM 1701 O O . GLU A 1 215 ? -6.838 3.390 31.075 1.00 80.69 215 GLU A O 1
ATOM 1706 N N . TYR A 1 216 ? -7.963 4.723 29.676 1.00 78.94 216 TYR A N 1
ATOM 1707 C CA . TYR A 1 216 ? -9.256 4.470 30.299 1.00 78.94 216 TYR A CA 1
ATOM 1708 C C . TYR A 1 216 ? -9.814 3.109 29.865 1.00 78.94 216 TYR A C 1
ATOM 1710 O O . TYR A 1 216 ? -10.313 2.346 30.700 1.00 78.94 216 TYR A O 1
ATOM 1718 N N . GLU A 1 217 ? -9.707 2.785 28.578 1.00 80.75 217 GLU A N 1
ATOM 1719 C CA . GLU A 1 217 ? -10.035 1.473 28.030 1.00 80.75 217 GLU A CA 1
ATOM 1720 C C . GLU A 1 217 ? -9.143 0.383 28.641 1.00 80.75 217 GLU A C 1
ATOM 1722 O O . GLU A 1 217 ? -9.671 -0.640 29.075 1.00 80.75 217 GLU A O 1
ATOM 1727 N N . GLU A 1 218 ? -7.836 0.614 28.788 1.00 76.19 218 GLU A N 1
ATOM 1728 C CA . GLU A 1 218 ? -6.915 -0.316 29.460 1.00 76.19 218 GLU A CA 1
ATOM 1729 C C . GLU A 1 218 ? -7.349 -0.599 30.905 1.00 76.19 218 GLU A C 1
ATOM 1731 O O . GLU A 1 218 ? -7.537 -1.758 31.297 1.00 76.19 218 GLU A O 1
ATOM 1736 N N . ARG A 1 219 ? -7.612 0.460 31.688 1.00 76.62 219 ARG A N 1
ATOM 1737 C CA . ARG A 1 219 ? -8.081 0.348 33.081 1.00 76.62 219 ARG A CA 1
ATOM 1738 C C . ARG A 1 219 ? -9.400 -0.413 33.201 1.00 76.62 219 ARG A C 1
ATOM 1740 O O . ARG A 1 219 ? -9.618 -1.109 34.192 1.00 76.62 219 ARG A O 1
ATOM 1747 N N . ARG A 1 220 ? -10.284 -0.303 32.206 1.00 71.00 220 ARG A N 1
ATOM 1748 C CA . ARG A 1 220 ? -11.578 -1.000 32.185 1.00 71.00 220 ARG A CA 1
ATOM 1749 C C . ARG A 1 220 ? -11.434 -2.516 32.024 1.00 71.00 220 ARG A C 1
ATOM 1751 O O . ARG A 1 220 ? -12.294 -3.248 32.514 1.00 71.00 220 ARG A O 1
ATOM 1758 N N . TRP A 1 221 ? -10.388 -2.982 31.346 1.00 65.19 221 TRP A N 1
ATOM 1759 C CA . TRP A 1 221 ? -10.192 -4.402 31.036 1.00 65.19 221 TRP A CA 1
ATOM 1760 C C . TRP A 1 221 ? -9.162 -5.108 31.939 1.00 65.19 221 TRP A C 1
ATOM 1762 O O . TRP A 1 221 ? -9.098 -6.339 31.926 1.00 65.19 221 TRP A O 1
ATOM 1772 N N . GLY A 1 222 ? -8.440 -4.364 32.787 1.00 57.72 222 GLY A N 1
ATOM 1773 C CA . GLY A 1 222 ? -7.460 -4.894 33.746 1.00 57.72 222 GLY A CA 1
ATOM 1774 C C . GLY A 1 222 ? -6.131 -5.307 33.096 1.00 57.72 222 GLY A C 1
ATOM 1775 O O . GLY A 1 222 ? -6.047 -5.425 31.879 1.00 57.72 222 GLY A O 1
ATOM 1776 N N . GLU A 1 223 ? -5.096 -5.545 33.911 1.00 53.81 223 GLU A N 1
ATOM 1777 C CA . GLU A 1 223 ? -3.677 -5.801 33.548 1.00 53.81 223 GLU A CA 1
ATOM 1778 C C . GLU A 1 223 ? -3.396 -7.021 32.627 1.00 53.81 223 GLU A C 1
ATOM 1780 O O . GLU A 1 223 ? -2.257 -7.450 32.492 1.00 53.81 223 GLU A O 1
ATOM 1785 N N . ARG A 1 224 ? -4.391 -7.606 31.946 1.00 52.34 224 ARG A N 1
ATOM 1786 C CA . ARG A 1 224 ? -4.217 -8.801 31.091 1.00 52.34 224 ARG A CA 1
ATOM 1787 C C . ARG A 1 224 ? -3.573 -8.543 29.719 1.00 52.34 224 ARG A C 1
ATOM 1789 O O . ARG A 1 224 ? -3.459 -9.486 28.942 1.00 52.34 224 ARG A O 1
ATOM 1796 N N . TRP A 1 225 ? -3.182 -7.311 29.398 1.00 54.84 225 TRP A N 1
ATOM 1797 C CA . TRP A 1 225 ? -2.704 -6.940 28.057 1.00 54.84 225 TRP A CA 1
ATOM 1798 C C . TRP A 1 225 ? -1.219 -7.227 27.809 1.00 54.84 225 TRP A C 1
ATOM 1800 O O . TRP A 1 225 ? -0.848 -7.536 26.680 1.00 54.84 225 TRP A O 1
ATOM 1810 N N . TYR A 1 226 ? -0.373 -7.146 28.841 1.00 52.44 226 TYR A N 1
ATOM 1811 C CA . TYR A 1 226 ? 1.078 -7.009 28.647 1.00 52.44 226 TYR A CA 1
ATOM 1812 C C . TYR A 1 226 ? 1.883 -8.320 28.667 1.00 52.44 226 TYR A C 1
ATOM 1814 O O . TYR A 1 226 ? 3.032 -8.320 28.241 1.00 52.44 226 TYR A O 1
ATOM 1822 N N . ASP A 1 227 ? 1.297 -9.454 29.064 1.00 49.72 227 ASP A N 1
ATOM 1823 C CA . ASP A 1 227 ? 2.061 -10.705 29.237 1.00 49.72 227 ASP A CA 1
ATOM 1824 C C . ASP A 1 227 ? 2.299 -11.514 27.942 1.00 49.72 227 ASP A C 1
ATOM 1826 O O . ASP A 1 227 ? 2.923 -12.574 27.989 1.00 49.72 227 ASP A O 1
ATOM 1830 N N . GLY A 1 228 ? 1.818 -11.065 26.775 1.00 48.56 228 GLY A N 1
ATOM 1831 C CA . GLY A 1 228 ? 1.869 -11.893 25.558 1.00 48.56 228 GLY A CA 1
ATOM 1832 C C . GLY A 1 228 ? 2.055 -11.186 24.220 1.00 48.56 228 GLY A C 1
ATOM 1833 O O . GLY A 1 228 ? 2.298 -11.872 23.229 1.00 48.56 228 GLY A O 1
ATOM 1834 N N . ILE A 1 229 ? 1.973 -9.855 24.159 1.00 49.06 229 ILE A N 1
ATOM 1835 C CA . ILE A 1 229 ? 2.232 -9.116 22.920 1.00 49.06 229 ILE A CA 1
ATOM 1836 C C . ILE A 1 229 ? 3.621 -8.496 23.040 1.00 49.06 229 ILE A C 1
ATOM 1838 O O . ILE A 1 229 ? 3.792 -7.397 23.559 1.00 49.06 229 ILE A O 1
ATOM 1842 N N . PHE A 1 230 ? 4.623 -9.256 22.599 1.00 40.59 230 PHE A N 1
ATOM 1843 C CA . PHE A 1 230 ? 5.996 -8.795 22.406 1.00 40.59 230 PHE A CA 1
ATOM 1844 C C . PHE A 1 230 ? 6.004 -7.760 21.265 1.00 40.59 230 PHE A C 1
ATOM 1846 O O . PHE A 1 230 ? 6.411 -8.046 20.143 1.00 40.59 230 PHE A O 1
ATOM 1853 N N . PHE A 1 231 ? 5.525 -6.546 21.528 1.00 45.59 231 PHE A N 1
ATOM 1854 C CA . PHE A 1 231 ? 6.042 -5.396 20.807 1.00 45.59 231 PHE A CA 1
ATOM 1855 C C . PHE A 1 231 ? 7.435 -5.181 21.383 1.00 45.59 231 PHE A C 1
ATOM 1857 O O . PHE A 1 231 ? 7.575 -4.757 22.529 1.00 45.59 231 PHE A O 1
ATOM 1864 N N . GLY A 1 232 ? 8.469 -5.548 20.620 1.00 37.22 232 GLY A N 1
ATOM 1865 C CA . GLY A 1 232 ? 9.786 -4.982 20.876 1.00 37.22 232 GLY A CA 1
ATOM 1866 C C . GLY A 1 232 ? 9.595 -3.476 21.006 1.00 37.22 232 GLY A C 1
ATOM 1867 O O . GLY A 1 232 ? 8.894 -2.871 20.192 1.00 37.22 232 GLY A O 1
ATOM 1868 N N . THR A 1 233 ? 10.101 -2.915 22.095 1.00 37.84 233 THR A N 1
ATOM 1869 C CA . THR A 1 233 ? 10.119 -1.479 22.333 1.00 37.84 233 THR A CA 1
ATOM 1870 C C . THR A 1 233 ? 10.524 -0.779 21.042 1.00 37.84 233 THR A C 1
ATOM 1872 O O . THR A 1 233 ? 11.470 -1.195 20.378 1.00 37.84 233 THR A O 1
ATOM 1875 N N . TYR A 1 234 ? 9.775 0.262 20.675 1.00 42.81 234 TYR A N 1
ATOM 1876 C CA . TYR A 1 234 ? 9.950 1.065 19.455 1.00 42.81 234 TYR A CA 1
ATOM 1877 C C . TYR A 1 234 ? 11.375 1.647 19.277 1.00 42.81 234 TYR A C 1
ATOM 1879 O O . TYR A 1 234 ? 11.641 2.292 18.273 1.00 42.81 234 TYR A O 1
ATOM 1887 N N . GLU A 1 235 ? 12.274 1.439 20.242 1.00 35.41 235 GLU A N 1
ATOM 1888 C CA . GLU A 1 235 ? 13.650 1.937 20.288 1.00 35.41 235 GLU A CA 1
ATOM 1889 C C . GLU A 1 235 ? 14.718 0.884 19.915 1.00 35.41 235 GLU A C 1
ATOM 1891 O O . GLU A 1 235 ? 15.887 1.245 19.823 1.00 35.41 235 GLU A O 1
ATOM 1896 N N . ASP A 1 236 ? 14.356 -0.385 19.669 1.00 35.31 236 ASP A N 1
ATOM 1897 C CA . ASP A 1 236 ? 15.330 -1.479 19.450 1.00 35.31 236 ASP A CA 1
ATOM 1898 C C . ASP A 1 236 ? 15.276 -2.157 18.055 1.00 35.31 236 ASP A C 1
ATOM 1900 O O . ASP A 1 236 ? 15.731 -3.298 17.919 1.00 35.31 236 ASP A O 1
ATOM 1904 N N . TRP A 1 237 ? 14.755 -1.496 17.008 1.00 42.62 237 TRP A N 1
ATOM 1905 C CA . TRP A 1 237 ? 14.743 -2.033 15.629 1.00 42.62 237 TRP A CA 1
ATOM 1906 C C . TRP A 1 237 ? 15.234 -1.043 14.579 1.00 42.62 237 TRP A C 1
ATOM 1908 O O . TRP A 1 237 ? 14.668 0.069 14.517 1.00 42.62 237 TRP A O 1
#

Radius of gyration: 21.28 Å; chains: 1; bounding box: 40×68×66 Å

pLDDT: mean 82.26, std 18.08, range [34.44, 98.25]

Sequence (237 aa):
MPPLIDRSSEEPSPPPSTKGLIPIPHLPSMSLKDRDDYYHTAFHHDIPIEKFAVPAACALYPEYAEEICSAYMEYTTFIFKVWINYDAGASKFFTDNRFQDCGELRLTHQARIHLKRIGADTVLYGTGGVRFDIGTAFRPLAQVTIELRPSKLDVGPAIDTFVADVSGRRHPGLINYLHTICEVIKDDDITDGKDGLVLADIDRLALRFLRMPDEYEERRWGERWYDGIFFGTYEDW

Secondary structure (DSSP, 8-state):
-------------PPPP-TT----TTGGGS-HHHHHHHHHHHH-SEEEGGG----THHHH-GGGHHHHHHHHHHHPEEEEEEE-SEETTTTEE--SGGGGG-SSB---HHHHHHHHHTTTTTS-B-SS-EEEEEE-SS-EEEEEEEEEE--SSSSSPEEEEEEEE-SSS--HHHHHHHHHHHHHHHHS-TTTT-SSB-HHHHHHHHHTTS-PPPHHHHHHH-STTTTS-----TT--

Organism: NCBI:txid1507867